Protein AF-0000000084346000 (afdb_homodimer)

Foldseek 3Di:
DDKDFLVCQCVVQPDDLSVVVNVCVVPDDCPPPDAAWADDPPPAKIKGKDKDKFDAPVPWWKKFFDFWKKKKAFAFDKWKKFKDFQVQWAFPDDADPVVRMTTIDDDTPDMDMAGHRMIDIGDRRIIMIIRHHDPDIDITIIMIITHGD/DDKDFLVCQCVVQPDDLSVVVNVCVVPDDCPPDDAAWADDDPDQWIKGKDKDKFDAPVPWWKKFFDFWKKKKAFAFDKWKKFKDFQVQWAFPDDADPVVRMTTIDDDTPDMDMAGHRMIDIGDRRIIMIIRHHDPDIDITIIMIITGGD

Secondary structure (DSSP, 8-state):
-EEEEGGGGGGG--SHHHHHHHHHHHH--GGGPPSEEEEEETTTEEEEEEEEE-B-GGG--EEE-SSEEEEEEEEESEEEEEEEEGGGSEEEEEEETTTTEEEEE----EEEEEETTEEEEE-TTEEEEEEE-SSS--EEEEEEEEEE-/-EEEEGGGGGGG--SHHHHHHHHHHHH--GGGPPSEEEEEETTTEEEEEEEEE-B-GGG--EEE-SSEEEEEEEEESEEEEEEEEGGGSEEEEEEETTTTEEEEE----EEEEEETTEEEEE-TTEEEEEEE-SSS--EEEEEEEEEE-

Structure (mmCIF, N/CA/C/O backbone):
data_AF-0000000084346000-model_v1
#
loop_
_entity.id
_entity.type
_entity.pdbx_description
1 polymer 'YhcH/YjgK/YiaL family protein'
#
loop_
_atom_site.group_PDB
_atom_site.id
_atom_site.type_symbol
_atom_site.label_atom_id
_atom_site.label_alt_id
_atom_site.label_comp_id
_atom_site.label_asym_id
_atom_site.label_entity_id
_atom_site.label_seq_id
_atom_site.pdbx_PDB_ins_code
_atom_site.Cartn_x
_atom_site.Cartn_y
_atom_site.Cartn_z
_atom_site.occupancy
_atom_site.B_iso_or_equiv
_atom_site.auth_seq_id
_atom_site.auth_comp_id
_atom_site.auth_asym_id
_atom_site.auth_atom_id
_atom_site.pdbx_PDB_model_num
ATOM 1 N N . MET A 1 1 ? 4.578 1.335 1.579 1 97.88 1 MET A N 1
ATOM 2 C CA . MET A 1 1 ? 3.365 2.115 1.799 1 97.88 1 MET A CA 1
ATOM 3 C C . MET A 1 1 ? 2.15 1.203 1.932 1 97.88 1 MET A C 1
ATOM 5 O O . MET A 1 1 ? 2.09 0.144 1.304 1 97.88 1 MET A O 1
ATOM 9 N N . VAL A 1 2 ? 1.188 1.633 2.781 1 98.06 2 VAL A N 1
ATOM 10 C CA . VAL A 1 2 ? -0.056 0.907 3.014 1 98.06 2 VAL A CA 1
ATOM 11 C C . VAL A 1 2 ? -1.244 1.77 2.596 1 98.06 2 VAL A C 1
ATOM 13 O O . VAL A 1 2 ? -1.272 2.973 2.867 1 98.06 2 VAL A O 1
ATOM 16 N N . ILE A 1 3 ? -2.213 1.227 1.927 1 98.75 3 ILE A N 1
ATOM 17 C CA . ILE A 1 3 ? -3.508 1.846 1.667 1 98.75 3 ILE A CA 1
ATOM 18 C C . ILE A 1 3 ? -4.625 0.93 2.16 1 98.75 3 ILE A C 1
ATOM 20 O O . ILE A 1 3 ? -4.602 -0.277 1.911 1 98.75 3 ILE A O 1
ATOM 24 N N . ASP A 1 4 ? -5.586 1.507 2.883 1 98.25 4 ASP A N 1
ATOM 25 C CA . ASP A 1 4 ? -6.715 0.726 3.375 1 98.25 4 ASP A CA 1
ATOM 26 C C . ASP A 1 4 ? -7.812 1.634 3.926 1 98.25 4 ASP A C 1
ATOM 28 O O . ASP A 1 4 ? -7.645 2.854 3.98 1 98.25 4 ASP A O 1
ATOM 32 N N . LYS A 1 5 ? -8.938 1.05 4.215 1 97.5 5 LYS A N 1
ATOM 33 C CA . LYS A 1 5 ? -9.969 1.757 4.961 1 97.5 5 LYS A CA 1
ATOM 34 C C . LYS A 1 5 ? -9.594 1.901 6.43 1 97.5 5 LYS A C 1
ATOM 36 O O . LYS A 1 5 ? -8.961 1.012 7.004 1 97.5 5 LYS A O 1
ATOM 41 N N . ILE A 1 6 ? -10.094 3.002 7.047 1 95.94 6 ILE A N 1
ATOM 42 C CA . ILE A 1 6 ? -9.68 3.328 8.406 1 95.94 6 ILE A CA 1
ATOM 43 C C . ILE A 1 6 ? -10.195 2.262 9.375 1 95.94 6 ILE A C 1
ATOM 45 O O . ILE A 1 6 ? -9.578 2.006 10.406 1 95.94 6 ILE A O 1
ATOM 49 N N . GLU A 1 7 ? -11.289 1.582 9.055 1 94.81 7 GLU A N 1
ATOM 50 C CA . GLU A 1 7 ? -11.836 0.535 9.906 1 94.81 7 GLU A CA 1
ATOM 51 C C . GLU A 1 7 ? -10.852 -0.616 10.078 1 94.81 7 GLU A C 1
ATOM 53 O O . GLU A 1 7 ? -10.953 -1.396 11.023 1 94.81 7 GLU A O 1
ATOM 58 N N . ASN A 1 8 ? -9.875 -0.739 9.164 1 95 8 ASN A N 1
ATOM 59 C CA . ASN A 1 8 ? -8.898 -1.819 9.211 1 95 8 ASN A CA 1
ATOM 60 C C . ASN A 1 8 ? -7.582 -1.354 9.828 1 95 8 ASN A C 1
ATOM 62 O O . ASN A 1 8 ? -6.605 -2.105 9.852 1 95 8 ASN A O 1
ATOM 66 N N . PHE A 1 9 ? -7.461 -0.192 10.344 1 95.19 9 PHE A N 1
ATOM 67 C CA . PHE A 1 9 ? -6.199 0.392 10.781 1 95.19 9 PHE A CA 1
ATOM 68 C C . PHE A 1 9 ? -5.555 -0.465 11.867 1 95.19 9 PHE A C 1
ATOM 70 O O . PHE A 1 9 ? -4.328 -0.569 11.93 1 95.19 9 PHE A O 1
ATOM 77 N N . ASN A 1 10 ? -6.355 -1.131 12.695 1 93.06 10 ASN A N 1
ATOM 78 C CA . ASN A 1 10 ? -5.852 -1.952 13.789 1 93.06 10 ASN A CA 1
ATOM 79 C C . ASN A 1 10 ? -4.945 -3.068 13.281 1 93.06 10 ASN A C 1
ATOM 81 O O . ASN A 1 10 ? -4.078 -3.553 14.016 1 93.06 10 ASN A O 1
ATOM 85 N N . MET A 1 11 ? -5.141 -3.467 12.086 1 91.69 11 MET A N 1
ATOM 86 C CA . MET A 1 11 ? -4.352 -4.539 11.484 1 91.69 11 MET A CA 1
ATOM 87 C C . MET A 1 11 ? -2.885 -4.133 11.367 1 91.69 11 MET A C 1
ATOM 89 O O . MET A 1 11 ? -2.004 -4.988 11.273 1 91.69 11 MET A O 1
ATOM 93 N N . TYR A 1 12 ? -2.648 -2.873 11.383 1 92.25 12 TYR A N 1
ATOM 94 C CA . TYR A 1 12 ? -1.312 -2.365 11.086 1 92.25 12 TYR A CA 1
ATOM 95 C C . TYR A 1 12 ? -0.653 -1.809 12.344 1 92.25 12 TYR A C 1
ATOM 97 O O . TYR A 1 12 ? 0.448 -1.256 12.281 1 92.25 12 TYR A O 1
ATOM 105 N N . CYS A 1 13 ? -1.358 -1.891 13.445 1 89.69 13 CYS A N 1
ATOM 106 C CA . CYS A 1 13 ? -0.86 -1.367 14.711 1 89.69 13 CYS A CA 1
ATOM 107 C C . CYS A 1 13 ? 0.016 -2.395 15.422 1 89.69 13 CYS A C 1
ATOM 109 O O . CYS A 1 13 ? -0.439 -3.074 16.344 1 89.69 13 CYS A O 1
ATOM 111 N N . THR A 1 14 ? 1.261 -2.402 15.047 1 82.38 14 THR A N 1
ATOM 112 C CA . THR A 1 14 ? 2.137 -3.508 15.414 1 82.38 14 THR A CA 1
ATOM 113 C C . THR A 1 14 ? 2.93 -3.166 16.672 1 82.38 14 THR A C 1
ATOM 115 O O . THR A 1 14 ? 3.525 -4.047 17.297 1 82.38 14 THR A O 1
ATOM 118 N N . ASN A 1 15 ? 3.014 -1.922 17 1 83.44 15 ASN A N 1
ATOM 119 C CA . ASN A 1 15 ? 3.725 -1.523 18.203 1 83.44 15 ASN A CA 1
ATOM 120 C C . ASN A 1 15 ? 2.85 -0.665 19.109 1 83.44 15 ASN A C 1
ATOM 122 O O . ASN A 1 15 ? 1.712 -0.344 18.766 1 83.44 15 ASN A O 1
ATOM 126 N N . GLU A 1 16 ? 3.445 -0.361 20.234 1 86 16 GLU A N 1
ATOM 127 C CA . GLU A 1 16 ? 2.652 0.297 21.281 1 86 16 GLU A CA 1
ATOM 128 C C . GLU A 1 16 ? 2.189 1.679 20.828 1 86 16 GLU A C 1
ATOM 130 O O . GLU A 1 16 ? 1.053 2.076 21.078 1 86 16 GLU A O 1
ATOM 135 N N . VAL A 1 17 ? 3.047 2.398 20.203 1 86 17 VAL A N 1
ATOM 136 C CA . VAL A 1 17 ? 2.695 3.754 19.797 1 86 17 VAL A CA 1
ATOM 137 C C . VAL A 1 17 ? 1.606 3.709 18.734 1 86 17 VAL A C 1
ATOM 139 O O . VAL A 1 17 ? 0.662 4.5 18.766 1 86 17 VAL A O 1
ATOM 142 N N . MET A 1 18 ? 1.721 2.799 17.812 1 88.06 18 MET A N 1
ATOM 143 C CA . MET A 1 18 ? 0.703 2.641 16.781 1 88.06 18 MET A CA 1
ATOM 144 C C . MET A 1 18 ? -0.627 2.209 17.391 1 88.06 18 MET A C 1
ATOM 146 O O . MET A 1 18 ? -1.69 2.621 16.922 1 88.06 18 MET A O 1
ATOM 150 N N . LYS A 1 19 ? -0.542 1.372 18.406 1 90.12 19 LYS A N 1
ATOM 151 C CA . LYS A 1 19 ? -1.763 0.962 19.094 1 90.12 19 LYS A CA 1
ATOM 152 C C . LYS A 1 19 ? -2.463 2.16 19.734 1 90.12 19 LYS A C 1
ATOM 154 O O . LYS A 1 19 ? -3.691 2.256 19.688 1 90.12 19 LYS A O 1
ATOM 159 N N . LYS A 1 20 ? -1.72 2.988 20.281 1 89.81 20 LYS A N 1
ATOM 160 C CA . LYS A 1 20 ? -2.281 4.215 20.844 1 89.81 20 LYS A CA 1
ATOM 161 C C . LYS A 1 20 ? -2.93 5.066 19.75 1 89.81 20 LYS A C 1
ATOM 163 O O . LYS A 1 20 ? -4.004 5.633 19.953 1 89.81 20 LYS A O 1
ATOM 168 N N . ALA A 1 21 ? -2.203 5.191 18.609 1 89.12 21 ALA A N 1
ATOM 169 C CA . ALA A 1 21 ? -2.764 5.938 17.484 1 89.12 21 ALA A CA 1
ATOM 170 C C . ALA A 1 21 ? -4.09 5.332 17.031 1 89.12 21 ALA A C 1
ATOM 172 O O . ALA A 1 21 ? -5.051 6.055 16.766 1 89.12 21 ALA A O 1
ATOM 173 N N . CYS A 1 22 ? -4.102 4.07 16.984 1 90.94 22 CYS A N 1
ATOM 174 C CA . CYS A 1 22 ? -5.309 3.352 16.578 1 90.94 22 CYS A CA 1
ATOM 175 C C . CYS A 1 22 ? -6.461 3.66 17.531 1 90.94 22 CYS A C 1
ATOM 177 O O . CYS A 1 22 ? -7.574 3.951 17.094 1 90.94 22 CYS A O 1
ATOM 179 N N . GLU A 1 23 ? -6.211 3.531 18.812 1 91.62 23 GLU A N 1
ATOM 180 C CA . GLU A 1 23 ? -7.234 3.824 19.797 1 91.62 23 GLU A CA 1
ATOM 181 C C . GLU A 1 23 ? -7.699 5.277 19.703 1 91.62 23 GLU A C 1
ATOM 183 O O . GLU A 1 23 ? -8.898 5.555 19.781 1 91.62 23 GLU A O 1
ATOM 188 N N . PHE A 1 24 ? -6.734 6.152 19.562 1 92.81 24 PHE A N 1
ATOM 189 C CA . PHE A 1 24 ? -7.051 7.574 19.453 1 92.81 24 PHE A CA 1
ATOM 190 C C . PHE A 1 24 ? -7.93 7.84 18.25 1 92.81 24 PHE A C 1
ATOM 192 O O . PHE A 1 24 ? -8.914 8.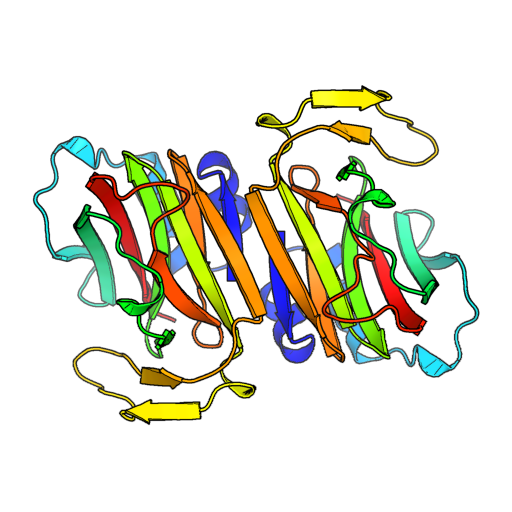578 18.328 1 92.81 24 PHE A O 1
ATOM 199 N N . MET A 1 25 ? -7.582 7.262 17.094 1 91.31 25 MET A N 1
ATOM 200 C CA . MET A 1 25 ? -8.32 7.434 15.852 1 91.31 25 MET A CA 1
ATOM 201 C C . MET A 1 25 ? -9.758 6.961 16 1 91.31 25 MET A C 1
ATOM 203 O O . MET A 1 25 ? -10.672 7.531 15.391 1 91.31 25 MET A O 1
ATOM 207 N N . LYS A 1 26 ? -9.961 6.02 16.781 1 88.94 26 LYS A N 1
ATOM 208 C CA . LYS A 1 26 ? -11.273 5.406 16.953 1 88.94 26 LYS A CA 1
ATOM 209 C C . LYS A 1 26 ? -12.148 6.242 17.891 1 88.94 26 LYS A C 1
ATOM 211 O O . LYS A 1 26 ? -13.375 6.246 17.75 1 88.94 26 LYS A O 1
ATOM 216 N N . THR A 1 27 ? -11.578 6.945 18.75 1 91.94 27 THR A N 1
ATOM 217 C CA . THR A 1 27 ? -12.359 7.52 19.844 1 91.94 27 THR A CA 1
ATOM 218 C C . THR A 1 27 ? -12.422 9.039 19.734 1 91.94 27 THR A C 1
ATOM 220 O O . THR A 1 27 ? -13.297 9.68 20.312 1 91.94 27 THR A O 1
ATOM 223 N N . HIS A 1 28 ? -11.516 9.609 19.047 1 94.69 28 HIS A N 1
ATOM 224 C CA . HIS A 1 28 ? -11.438 11.062 18.984 1 94.69 28 HIS A CA 1
ATOM 225 C C . HIS A 1 28 ? -12.289 11.625 17.859 1 94.69 28 HIS A C 1
ATOM 227 O O . HIS A 1 28 ? -12.289 11.094 16.75 1 94.69 28 HIS A O 1
ATOM 233 N N . ASP A 1 29 ? -13.039 12.672 18.094 1 95.5 29 ASP A N 1
ATOM 234 C CA . ASP A 1 29 ? -13.789 13.414 17.078 1 95.5 29 ASP A CA 1
ATOM 235 C C . ASP A 1 29 ? -12.938 14.531 16.469 1 95.5 29 ASP A C 1
ATOM 237 O O . ASP A 1 29 ? -12.734 15.57 17.109 1 95.5 29 ASP A O 1
ATOM 241 N N . PHE A 1 30 ? -12.547 14.375 15.242 1 97 30 PHE A N 1
ATOM 242 C CA . PHE A 1 30 ? -11.641 15.312 14.594 1 97 30 PHE A CA 1
ATOM 243 C C . PHE A 1 30 ? -12.398 16.5 14.039 1 97 30 PHE A C 1
ATOM 245 O O . PHE A 1 30 ? -11.789 17.484 13.586 1 97 30 PHE A O 1
ATOM 252 N N . SER A 1 31 ? -13.672 16.438 13.977 1 94.56 31 SER A N 1
ATOM 253 C CA . SER A 1 31 ? -14.477 17.453 13.305 1 94.56 31 SER A CA 1
ATOM 254 C C . SER A 1 31 ? -14.344 18.812 13.992 1 94.56 31 SER A C 1
ATOM 256 O O . SER A 1 31 ? -14.555 19.844 13.367 1 94.56 31 SER A O 1
ATOM 258 N N . LYS A 1 32 ? -13.883 18.859 15.258 1 94.31 32 LYS A N 1
ATOM 259 C CA . LYS A 1 32 ? -13.852 20.094 16.031 1 94.31 32 LYS A CA 1
ATOM 260 C C . LYS A 1 32 ? -12.43 20.641 16.125 1 94.31 32 LYS A C 1
ATOM 262 O O . LYS A 1 32 ? -12.219 21.734 16.688 1 94.31 32 LYS A O 1
ATOM 267 N N . ASP A 1 33 ? -11.562 19.922 15.578 1 97.5 33 ASP A N 1
ATOM 268 C CA . ASP A 1 33 ? -10.164 20.328 15.703 1 97.5 33 ASP A CA 1
ATOM 269 C C . ASP A 1 33 ? -9.82 21.438 14.695 1 97.5 33 ASP A C 1
ATOM 271 O O . ASP A 1 33 ? -10.219 21.359 13.531 1 97.5 33 ASP A O 1
ATOM 275 N N . SER A 1 34 ? -9.109 22.484 15.18 1 98.06 34 SER A N 1
ATOM 276 C CA . SER A 1 34 ? -8.594 23.5 14.273 1 98.06 34 SER A CA 1
ATOM 277 C C . SER A 1 34 ? -7.453 22.953 13.422 1 98.06 34 SER A C 1
ATOM 279 O O . SER A 1 34 ? -6.801 21.969 13.797 1 98.06 34 SER A O 1
ATOM 281 N N . THR A 1 35 ? -7.227 23.609 12.312 1 98.44 35 THR A N 1
ATOM 282 C CA . THR A 1 35 ? -6.074 23.25 11.492 1 98.44 35 THR A CA 1
ATOM 283 C C . THR A 1 35 ? -4.773 23.453 12.266 1 98.44 35 THR A C 1
ATOM 285 O O . THR A 1 35 ? -4.695 24.328 13.125 1 98.44 35 THR A O 1
ATOM 288 N N . GLY A 1 36 ? -3.807 22.641 11.898 1 97.88 36 GLY A N 1
ATOM 289 C CA . GLY A 1 36 ? -2.512 22.781 12.547 1 97.88 36 GLY A CA 1
ATOM 290 C C . GLY A 1 36 ? -2.16 21.594 13.43 1 97.88 36 GLY A C 1
ATOM 291 O O . GLY A 1 36 ? -2.746 20.516 13.297 1 97.88 36 GLY A O 1
ATOM 2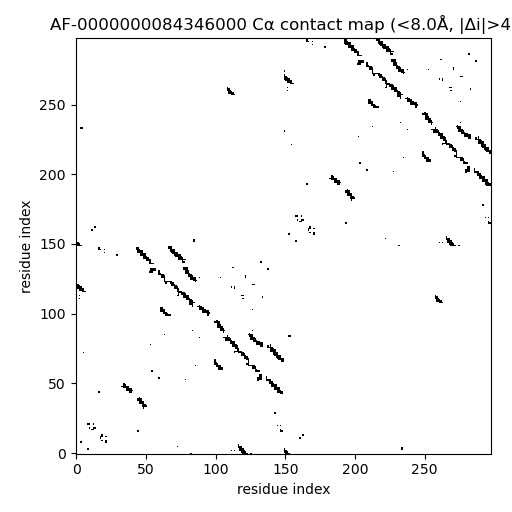92 N N . VAL A 1 37 ? -1.105 21.75 14.234 1 96.5 37 VAL A N 1
ATOM 293 C CA . VAL A 1 37 ? -0.508 20.656 15.016 1 96.5 37 VAL A CA 1
ATOM 294 C C . VAL A 1 37 ? -1.287 20.469 16.312 1 96.5 37 VAL A C 1
ATOM 296 O O . VAL A 1 37 ? -1.618 21.438 17 1 96.5 37 VAL A O 1
ATOM 299 N N . HIS A 1 38 ? -1.598 19.266 16.625 1 96.56 38 HIS A N 1
ATOM 300 C CA . HIS A 1 38 ? -2.215 18.859 17.875 1 96.56 38 HIS A CA 1
ATOM 301 C C . HIS A 1 38 ? -1.378 17.781 18.562 1 96.56 38 HIS A C 1
ATOM 303 O O . HIS A 1 38 ? -1.151 16.703 18.016 1 96.56 38 HIS A O 1
ATOM 309 N N . LYS A 1 39 ? -1.039 18.016 19.797 1 93.81 39 LYS A N 1
ATOM 310 C CA . LYS A 1 39 ? -0.238 17.047 20.547 1 93.81 39 LYS A CA 1
ATOM 311 C C . LYS A 1 39 ? -1.124 16.031 21.25 1 93.81 39 LYS A C 1
ATOM 313 O O . LYS A 1 39 ? -2.186 16.375 21.766 1 93.81 39 LYS A O 1
ATOM 318 N N . ILE A 1 40 ? -0.775 14.758 21.188 1 88.88 40 ILE A N 1
ATOM 319 C CA . ILE A 1 40 ? -1.479 13.695 21.891 1 88.88 40 ILE A CA 1
ATOM 320 C C . ILE A 1 40 ? -0.738 13.352 23.188 1 88.88 40 ILE A C 1
ATOM 322 O O . ILE A 1 40 ? -1.321 13.391 24.266 1 88.88 40 ILE A O 1
ATOM 326 N N . GLU A 1 41 ? 0.469 12.852 23.062 1 82.62 41 GLU A N 1
ATOM 327 C CA . GLU A 1 41 ? 1.34 12.539 24.188 1 82.62 41 GLU A CA 1
ATOM 328 C C . GLU A 1 41 ? 2.74 13.109 23.984 1 82.62 41 GLU A C 1
ATOM 330 O O . GLU A 1 41 ? 3.508 12.594 23.156 1 82.62 41 GLU A O 1
ATOM 335 N N . GLY A 1 42 ? 3.008 14.078 24.703 1 74.12 42 GLY A N 1
ATOM 336 C CA . GLY A 1 42 ? 4.32 1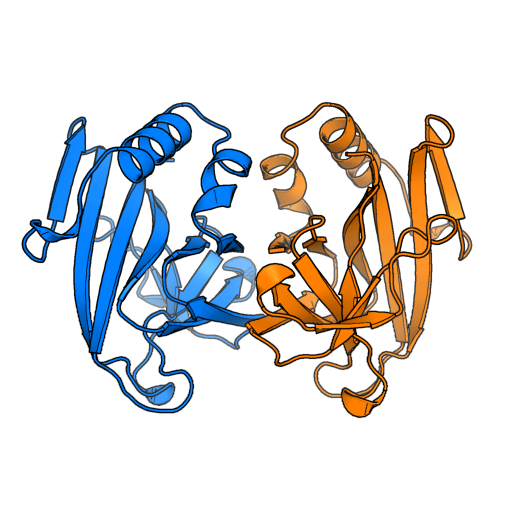4.68 24.562 1 74.12 42 GLY A CA 1
ATOM 337 C C . GLY A 1 42 ? 4.609 15.148 23.141 1 74.12 42 GLY A C 1
ATOM 338 O O . GLY A 1 42 ? 3.689 15.453 22.391 1 74.12 42 GLY A O 1
ATOM 339 N N . GLU A 1 43 ? 5.902 15.328 22.906 1 69.12 43 GLU A N 1
ATOM 340 C CA . GLU A 1 43 ? 6.32 15.844 21.609 1 69.12 43 GLU A CA 1
ATOM 341 C C . GLU A 1 43 ? 6.508 14.719 20.594 1 69.12 43 GLU A C 1
ATOM 343 O O . GLU A 1 43 ? 6.637 14.977 19.391 1 69.12 43 GLU A O 1
ATOM 348 N N . ASP A 1 44 ? 6.25 13.617 21.031 1 81.75 44 ASP A N 1
ATOM 349 C CA . ASP A 1 44 ? 6.715 12.539 20.156 1 81.75 44 ASP A CA 1
ATOM 350 C C . ASP A 1 44 ? 5.543 11.875 19.438 1 81.75 44 ASP A C 1
ATOM 352 O O . ASP A 1 44 ? 5.746 11.078 18.516 1 81.75 44 ASP A O 1
ATOM 356 N N . PHE A 1 45 ? 4.348 12.109 19.844 1 90.38 45 PHE A N 1
ATOM 357 C CA . PHE A 1 45 ? 3.15 11.594 19.188 1 90.38 45 PHE A CA 1
ATOM 358 C C . PHE A 1 45 ? 2.119 12.695 18.984 1 90.38 45 PHE A C 1
ATOM 360 O O . PHE A 1 45 ? 1.588 13.234 19.969 1 90.38 45 PHE A O 1
ATOM 367 N N . PHE A 1 46 ? 1.935 13.109 17.766 1 95.5 46 PHE A N 1
ATOM 368 C CA . PHE A 1 46 ? 1.037 14.219 17.453 1 95.5 46 PHE A CA 1
ATOM 369 C C . PHE A 1 46 ? 0.368 14.016 16.094 1 95.5 46 PHE A C 1
ATOM 371 O O . PHE A 1 46 ? 0.646 13.031 15.406 1 95.5 46 PHE A O 1
ATOM 378 N N . TYR A 1 47 ? -0.558 14.867 15.836 1 96.5 47 TYR A N 1
ATOM 379 C CA . TYR A 1 47 ? -1.198 14.859 14.523 1 96.5 47 TYR A CA 1
ATOM 380 C C . TYR A 1 47 ? -1.417 16.281 14.016 1 96.5 47 TYR A C 1
ATOM 382 O O . TYR A 1 47 ? -1.359 17.234 14.789 1 96.5 47 TYR A O 1
ATOM 390 N N . VAL A 1 48 ? -1.534 16.344 12.75 1 97.44 48 VAL A N 1
ATOM 391 C CA . VAL A 1 48 ? -1.762 17.609 12.07 1 97.44 48 VAL A CA 1
ATOM 392 C C . VAL A 1 48 ? -3.107 17.594 11.352 1 97.44 48 VAL A C 1
ATOM 394 O O . VAL A 1 48 ? -3.414 16.625 10.641 1 97.44 48 VAL A O 1
ATOM 397 N N . ILE A 1 49 ? -3.914 18.562 11.633 1 98.62 49 ILE A N 1
ATOM 398 C CA . ILE A 1 49 ? -5.094 18.766 10.797 1 98.62 49 ILE A CA 1
ATOM 399 C C . ILE A 1 49 ? -4.738 19.641 9.602 1 98.62 49 ILE A C 1
ATOM 401 O O . ILE A 1 49 ? -4.305 20.781 9.766 1 98.62 49 ILE A O 1
ATOM 405 N N . ALA A 1 50 ? -4.895 19.109 8.414 1 98.56 50 ALA A N 1
ATOM 406 C CA . ALA A 1 50 ? -4.586 19.828 7.18 1 98.56 50 ALA A CA 1
ATOM 407 C C . ALA A 1 50 ? -5.844 20.047 6.348 1 98.56 50 ALA A C 1
ATOM 409 O O . ALA A 1 50 ? -6.641 19.141 6.152 1 98.56 50 ALA A O 1
ATOM 410 N N . GLU A 1 51 ? -6.078 21.25 5.93 1 98.5 51 GLU A N 1
ATOM 411 C CA . GLU A 1 51 ? -7.121 21.656 4.996 1 98.5 51 GLU A CA 1
ATOM 412 C C . GLU A 1 51 ? -6.543 22.453 3.832 1 98.5 51 GLU A C 1
ATOM 414 O O . GLU A 1 51 ? -5.914 23.5 4.039 1 98.5 51 GLU A O 1
ATOM 419 N N . TYR A 1 52 ? -6.75 21.969 2.65 1 98.31 52 TYR A N 1
ATOM 420 C CA . TYR A 1 52 ? -6.246 22.656 1.463 1 98.31 52 TYR A CA 1
ATOM 421 C C . TYR A 1 52 ? -6.883 22.094 0.2 1 98.31 52 TYR A C 1
ATOM 423 O O . TYR A 1 52 ? -7.574 21.078 0.249 1 98.31 52 TYR A O 1
ATOM 431 N N . ASP A 1 53 ? -6.727 22.75 -0.872 1 98.62 53 ASP A N 1
ATOM 432 C CA . ASP A 1 53 ? -7.129 22.203 -2.168 1 98.62 53 ASP A CA 1
ATOM 433 C C . ASP A 1 53 ? -6.066 21.266 -2.73 1 98.62 53 ASP A C 1
ATOM 435 O O . ASP A 1 53 ? -4.871 21.547 -2.633 1 98.62 53 ASP A O 1
ATOM 439 N N . THR A 1 54 ? -6.492 20.172 -3.223 1 98.81 54 THR A N 1
ATOM 440 C CA . THR A 1 54 ? -5.547 19.297 -3.916 1 98.81 54 THR A CA 1
ATOM 441 C C . THR A 1 54 ? -4.887 20.031 -5.078 1 98.81 54 THR A C 1
ATOM 443 O O . THR A 1 54 ? -5.371 21.078 -5.508 1 98.81 54 THR A O 1
ATOM 446 N N . LYS A 1 55 ? -3.83 19.531 -5.48 1 98.56 55 LYS A N 1
ATOM 447 C CA . LYS A 1 55 ? -3.02 20.234 -6.465 1 98.56 55 LYS A CA 1
ATOM 448 C C . LYS A 1 55 ? -2.799 19.391 -7.711 1 98.56 55 LYS A C 1
ATOM 450 O O . LYS A 1 55 ? -3.121 18.188 -7.723 1 98.56 55 LYS A O 1
ATOM 455 N N . ASN A 1 56 ? -2.316 20.078 -8.773 1 98.56 56 ASN A N 1
ATOM 456 C CA . ASN A 1 56 ? -1.854 19.359 -9.953 1 98.56 56 ASN A CA 1
ATOM 457 C C . ASN A 1 56 ? -0.553 18.609 -9.68 1 98.56 56 ASN A C 1
ATOM 459 O O . ASN A 1 56 ? 0.214 18.984 -8.797 1 98.56 56 ASN A O 1
ATOM 463 N N . LEU A 1 57 ? -0.363 17.578 -10.453 1 98.12 57 LEU A N 1
ATOM 464 C CA . LEU A 1 57 ? 0.82 16.75 -10.281 1 98.12 57 LEU A CA 1
ATOM 465 C C . LEU A 1 57 ? 2.092 17.578 -10.344 1 98.12 57 LEU A C 1
ATOM 467 O O . LEU A 1 57 ? 3.021 17.375 -9.562 1 98.12 57 LEU A O 1
ATOM 471 N N . GLU A 1 58 ? 2.152 18.562 -11.234 1 97.5 58 GLU A N 1
ATOM 472 C CA . GLU A 1 58 ? 3.35 19.375 -11.461 1 97.5 58 GLU A CA 1
ATOM 473 C C . GLU A 1 58 ? 3.652 20.266 -10.258 1 97.5 58 GLU A C 1
ATOM 475 O O . GLU A 1 58 ? 4.766 20.766 -10.117 1 97.5 58 GLU A O 1
ATOM 480 N N . ASP A 1 59 ? 2.693 20.469 -9.43 1 98 59 ASP A N 1
ATOM 481 C CA . ASP A 1 59 ? 2.869 21.312 -8.258 1 98 59 ASP A CA 1
ATOM 482 C C . ASP A 1 59 ? 3.215 20.484 -7.02 1 98 59 ASP A C 1
ATOM 484 O O . ASP A 1 59 ? 3.355 21.031 -5.922 1 98 59 ASP A O 1
ATOM 488 N N . GLY A 1 60 ? 3.275 19.156 -7.211 1 97.69 60 GLY A N 1
ATOM 489 C CA . GLY A 1 60 ? 3.631 18.281 -6.102 1 97.69 60 GLY A CA 1
ATOM 490 C C . GLY A 1 60 ? 5.129 18.188 -5.879 1 97.69 60 GLY A C 1
ATOM 491 O O . GLY A 1 60 ? 5.918 18.641 -6.707 1 97.69 60 GLY A O 1
ATOM 492 N N . PHE A 1 61 ? 5.441 17.609 -4.742 1 97.88 61 PHE A N 1
ATOM 493 C CA . PHE A 1 61 ? 6.844 17.344 -4.449 1 97.88 61 PHE A CA 1
ATOM 494 C C . PHE A 1 61 ? 6.996 16.047 -3.656 1 97.88 61 PHE A C 1
ATOM 496 O O . PHE A 1 61 ? 6.09 15.664 -2.914 1 97.88 61 PHE A O 1
ATOM 503 N N . TRP A 1 62 ? 8.125 15.43 -3.824 1 98.69 62 TRP A N 1
ATOM 504 C CA . TRP A 1 62 ? 8.445 14.172 -3.162 1 98.69 62 TRP A CA 1
ATOM 505 C C . TRP A 1 62 ? 9.102 14.414 -1.811 1 98.69 62 TRP A C 1
ATOM 507 O O . TRP A 1 62 ? 10.109 15.125 -1.723 1 98.69 62 TRP A O 1
ATOM 517 N N . GLU A 1 63 ? 8.586 13.773 -0.81 1 98.75 63 GLU A N 1
ATOM 518 C CA . GLU A 1 63 ? 9.164 13.914 0.524 1 98.75 63 GLU A CA 1
ATOM 519 C C . GLU A 1 63 ? 9.266 12.562 1.229 1 98.75 63 GLU A C 1
ATOM 521 O O . GLU A 1 63 ? 8.555 11.625 0.884 1 98.75 63 GLU A O 1
ATOM 526 N N . SER A 1 64 ? 10.07 12.445 2.133 1 98.5 64 SER A N 1
ATOM 527 C CA . SER A 1 64 ? 10.164 11.344 3.086 1 98.5 64 SER A CA 1
ATOM 528 C C . SER A 1 64 ? 10.594 11.844 4.461 1 98.5 64 SER A C 1
ATOM 530 O O . SER A 1 64 ? 11.109 12.953 4.594 1 98.5 64 SER A O 1
ATOM 532 N N . HIS A 1 65 ? 10.305 11.047 5.465 1 97.5 65 HIS A N 1
ATOM 533 C CA . HIS A 1 65 ? 10.594 11.391 6.852 1 97.5 65 HIS A CA 1
ATOM 534 C C . HIS A 1 65 ? 11.484 10.344 7.508 1 97.5 65 HIS A C 1
ATOM 536 O O . HIS A 1 65 ? 11.555 9.203 7.047 1 97.5 65 HIS A O 1
ATOM 542 N N . LYS A 1 66 ? 12.141 10.789 8.562 1 95.88 66 LYS A N 1
ATOM 543 C CA . LYS A 1 66 ? 13.039 9.875 9.266 1 95.88 66 LYS A CA 1
ATOM 544 C C . LYS A 1 66 ? 12.531 9.57 10.664 1 95.88 66 LYS A C 1
ATOM 546 O O . LYS A 1 66 ? 12.633 8.438 11.133 1 95.88 66 LYS A O 1
ATOM 551 N N . LYS A 1 67 ? 11.984 10.516 11.305 1 94.25 67 LYS A N 1
ATOM 552 C CA . LYS A 1 67 ? 11.648 10.414 12.719 1 94.25 67 LYS A CA 1
ATOM 553 C C . LYS A 1 67 ? 10.25 9.828 12.906 1 94.25 67 LYS A C 1
ATOM 555 O O . LYS A 1 67 ? 10 9.102 13.867 1 94.25 67 LYS A O 1
ATOM 560 N N . TYR A 1 68 ? 9.375 10.156 11.977 1 94.31 68 TYR A N 1
ATOM 561 C CA . TYR A 1 68 ? 7.973 9.805 12.172 1 94.31 68 TYR A CA 1
ATOM 562 C C . TYR A 1 68 ? 7.441 9.008 10.984 1 94.31 68 TYR A C 1
ATOM 564 O O . TYR A 1 68 ? 7.801 9.281 9.836 1 94.31 68 TYR A O 1
ATOM 572 N N . ILE A 1 69 ? 6.609 8.07 11.289 1 95.38 69 ILE A N 1
ATOM 573 C CA . ILE A 1 69 ? 5.688 7.508 10.312 1 95.38 69 ILE A CA 1
ATOM 574 C C . ILE A 1 69 ? 4.539 8.484 10.062 1 95.38 69 ILE A C 1
ATOM 576 O O . ILE A 1 69 ? 4.035 9.109 10.992 1 95.38 69 ILE A O 1
ATOM 580 N N . ASP A 1 70 ? 4.18 8.602 8.828 1 97.12 70 ASP A N 1
ATOM 581 C CA . ASP A 1 70 ? 3.004 9.398 8.492 1 97.12 70 ASP A CA 1
ATOM 582 C C . ASP A 1 70 ? 1.791 8.508 8.234 1 97.12 70 ASP A C 1
ATOM 584 O O . ASP A 1 70 ? 1.864 7.566 7.441 1 97.12 70 ASP A O 1
ATOM 588 N N . VAL A 1 71 ? 0.729 8.836 8.859 1 97.25 71 VAL A N 1
ATOM 589 C CA . VAL A 1 71 ? -0.559 8.258 8.492 1 97.25 71 VAL A CA 1
ATOM 590 C C . VAL A 1 71 ? -1.483 9.344 7.957 1 97.25 71 VAL A C 1
ATOM 592 O O . VAL A 1 71 ? -1.942 10.203 8.711 1 97.25 71 VAL A O 1
ATOM 595 N N . HIS A 1 72 ? -1.704 9.32 6.672 1 98.62 72 HIS A N 1
ATOM 596 C CA . HIS A 1 72 ? -2.629 10.242 6.023 1 98.62 72 HIS A CA 1
ATOM 597 C C . HIS A 1 72 ? -4.055 9.703 6.062 1 98.62 72 HIS A C 1
ATOM 599 O O . HIS A 1 72 ? -4.426 8.852 5.25 1 98.62 72 HIS A O 1
ATOM 605 N N . TYR A 1 73 ? -4.828 10.219 6.988 1 98.19 73 TYR A N 1
ATOM 606 C CA . TYR A 1 73 ? -6.215 9.812 7.188 1 98.19 73 TYR A CA 1
ATOM 607 C C . TYR A 1 73 ? -7.176 10.844 6.605 1 98.19 73 TYR A C 1
ATOM 609 O O . TYR A 1 73 ? -7.27 11.961 7.109 1 98.19 73 TYR A O 1
ATOM 617 N N . MET A 1 74 ? -7.957 10.422 5.598 1 98.69 74 MET A N 1
ATOM 618 C CA . MET A 1 74 ? -8.836 11.344 4.891 1 98.69 74 MET A CA 1
ATOM 619 C C . MET A 1 74 ? -10.18 11.484 5.602 1 98.69 74 MET A C 1
ATOM 621 O O . MET A 1 74 ? -10.898 10.5 5.762 1 98.69 74 MET A O 1
ATOM 625 N N . LYS A 1 75 ? -10.484 12.68 6.02 1 98.12 75 LYS A N 1
ATOM 626 C CA . LYS A 1 75 ? -11.758 12.938 6.688 1 98.12 75 LYS A CA 1
ATOM 627 C C . LYS A 1 75 ? -12.797 13.477 5.707 1 98.12 75 LYS A C 1
ATOM 629 O O . LYS A 1 75 ? -13.992 13.211 5.855 1 98.12 75 LYS A O 1
ATOM 634 N N . LYS A 1 76 ? -12.352 14.312 4.754 1 98.31 76 LYS A N 1
ATOM 635 C CA . LYS A 1 76 ? -13.227 14.875 3.727 1 98.31 76 LYS A CA 1
ATOM 636 C C . LYS A 1 76 ? -12.492 14.992 2.391 1 98.31 76 LYS A C 1
ATOM 638 O O . LYS A 1 76 ? -11.383 15.523 2.33 1 98.31 76 LYS A O 1
ATOM 643 N N . GLY A 1 77 ? -13.18 14.484 1.312 1 98.25 77 GLY A N 1
ATOM 644 C CA . GLY A 1 77 ? -12.602 14.57 -0.021 1 98.25 77 GLY A CA 1
ATOM 645 C C . GLY A 1 77 ? -11.797 13.344 -0.403 1 98.25 77 GLY A C 1
ATOM 646 O O . GLY A 1 77 ? -12.031 12.25 0.118 1 98.25 77 GLY A O 1
ATOM 647 N N . ASP A 1 78 ? -10.961 13.492 -1.411 1 98.62 78 ASP A N 1
ATOM 648 C CA . ASP A 1 78 ? -10.055 12.453 -1.881 1 98.62 78 ASP A CA 1
ATOM 649 C C . ASP A 1 78 ? -8.789 13.055 -2.494 1 98.62 78 ASP A C 1
ATOM 651 O O . ASP A 1 78 ? -8.805 14.203 -2.945 1 98.62 78 ASP A O 1
ATOM 655 N N . GLU A 1 79 ? -7.762 12.367 -2.426 1 98.88 79 GLU A N 1
ATOM 656 C CA . GLU A 1 79 ? -6.52 12.766 -3.08 1 98.88 79 GLU A CA 1
ATOM 657 C C . GLU A 1 79 ? -5.754 11.555 -3.6 1 98.88 79 GLU A C 1
ATOM 659 O O . GLU A 1 79 ? -6.027 10.422 -3.193 1 98.88 79 GLU A O 1
ATOM 664 N N . LYS A 1 80 ? -4.91 11.852 -4.52 1 98.88 80 LYS A N 1
ATOM 665 C CA . LYS A 1 80 ? -3.9 10.859 -4.887 1 98.88 80 LYS A CA 1
ATOM 666 C C . LYS A 1 80 ? -2.602 11.086 -4.117 1 98.88 80 LYS A C 1
ATOM 668 O O . LYS A 1 80 ? -2.176 12.227 -3.93 1 98.88 80 LYS A O 1
ATOM 673 N N . ILE A 1 81 ? -2.023 10.008 -3.621 1 98.94 81 ILE A N 1
ATOM 674 C CA . ILE A 1 81 ? -0.67 10.023 -3.074 1 98.94 81 ILE A CA 1
ATOM 675 C C . ILE A 1 81 ? 0.235 9.125 -3.908 1 98.94 81 ILE A C 1
ATOM 677 O O . ILE A 1 81 ? -0.074 7.949 -4.121 1 98.94 81 ILE A O 1
ATOM 681 N N . TYR A 1 82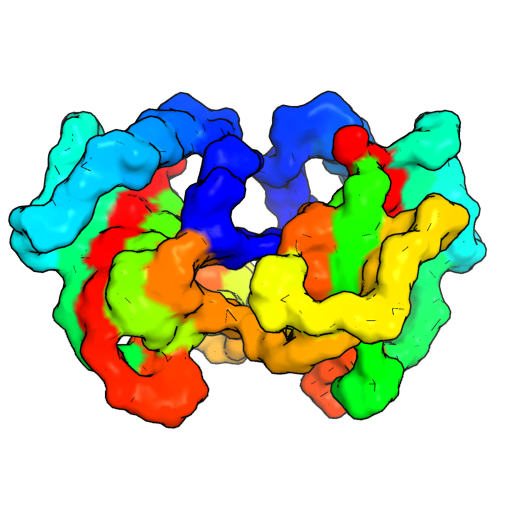 ? 1.286 9.695 -4.422 1 98.94 82 TYR A N 1
ATOM 682 C CA . TYR A 1 82 ? 2.262 8.93 -5.188 1 98.94 82 TYR A CA 1
ATOM 683 C C . TYR A 1 82 ? 3.33 8.336 -4.273 1 98.94 82 TYR A C 1
ATOM 685 O O . TYR A 1 82 ? 3.617 8.891 -3.207 1 98.94 82 TYR A O 1
ATOM 693 N N . TYR A 1 83 ? 3.871 7.297 -4.734 1 98.81 83 TYR A N 1
ATOM 694 C CA . TYR A 1 83 ? 4.809 6.512 -3.939 1 98.81 83 TYR A CA 1
ATOM 695 C C . TYR A 1 83 ? 6.098 6.254 -4.715 1 98.81 83 TYR A C 1
ATOM 697 O O . TYR A 1 83 ? 6.062 6.02 -5.926 1 98.81 83 TYR A O 1
ATOM 705 N N . GLY A 1 84 ? 7.16 6.293 -4.039 1 98.62 84 GLY A N 1
ATOM 706 C CA . GLY A 1 84 ? 8.453 5.75 -4.414 1 98.62 84 GLY A CA 1
ATOM 707 C C . GLY A 1 84 ? 9.242 5.215 -3.23 1 98.62 84 GLY A C 1
ATOM 708 O O . GLY A 1 84 ? 8.977 5.586 -2.084 1 98.62 84 GLY A O 1
ATOM 709 N N . ASN A 1 85 ? 10.172 4.312 -3.518 1 98.56 85 ASN A N 1
ATOM 710 C CA . ASN A 1 85 ? 11.062 3.844 -2.457 1 98.56 85 ASN A CA 1
ATOM 711 C C . ASN A 1 85 ? 12.289 4.738 -2.318 1 98.56 85 ASN A C 1
ATOM 713 O O . ASN A 1 85 ? 12.914 5.105 -3.316 1 98.56 85 ASN A O 1
ATOM 717 N N . PHE A 1 86 ? 12.625 5.012 -1.153 1 98.38 86 PHE A N 1
ATOM 718 C CA . PHE A 1 86 ? 13.711 5.938 -0.856 1 98.38 86 PHE A CA 1
ATOM 719 C C . PHE A 1 86 ? 14.977 5.559 -1.62 1 98.38 86 PHE A C 1
ATOM 721 O O . PHE A 1 86 ? 15.648 6.426 -2.18 1 98.38 86 PHE A O 1
ATOM 728 N N . ASP A 1 87 ? 15.312 4.281 -1.725 1 97.19 87 ASP A N 1
ATOM 729 C CA . ASP A 1 87 ? 16.547 3.793 -2.332 1 97.19 87 ASP A CA 1
ATOM 730 C C . ASP A 1 87 ? 16.562 4.039 -3.84 1 97.19 87 ASP A C 1
ATOM 732 O O . ASP A 1 87 ? 17.609 3.98 -4.48 1 97.19 87 ASP A O 1
ATOM 736 N N . ASP A 1 88 ? 15.406 4.262 -4.379 1 97.62 88 ASP A N 1
ATOM 737 C CA . ASP A 1 88 ? 15.289 4.422 -5.824 1 97.62 88 ASP A CA 1
ATOM 738 C C . ASP A 1 88 ? 15.125 5.891 -6.203 1 97.62 88 ASP A C 1
ATOM 740 O O . ASP A 1 88 ? 14.875 6.215 -7.367 1 97.62 88 ASP A O 1
ATOM 744 N N . MET A 1 89 ? 15.18 6.762 -5.254 1 98.12 89 MET A N 1
ATOM 745 C CA . MET A 1 89 ? 14.945 8.188 -5.473 1 98.12 89 MET A CA 1
ATOM 746 C C . MET A 1 89 ? 16.219 8.984 -5.258 1 98.12 89 MET A C 1
ATOM 748 O O . MET A 1 89 ? 17.156 8.508 -4.613 1 98.12 89 MET A O 1
ATOM 752 N N . LYS A 1 90 ? 16.25 10.156 -5.809 1 98.44 90 LYS A N 1
ATOM 753 C CA . LYS A 1 90 ? 17.391 11.07 -5.652 1 98.44 90 LYS A CA 1
ATOM 754 C C . LYS A 1 90 ? 17.094 12.141 -4.605 1 98.44 90 LYS A C 1
ATOM 756 O O . LYS A 1 90 ? 16.016 12.742 -4.613 1 98.44 90 LYS A O 1
ATOM 761 N N . ILE A 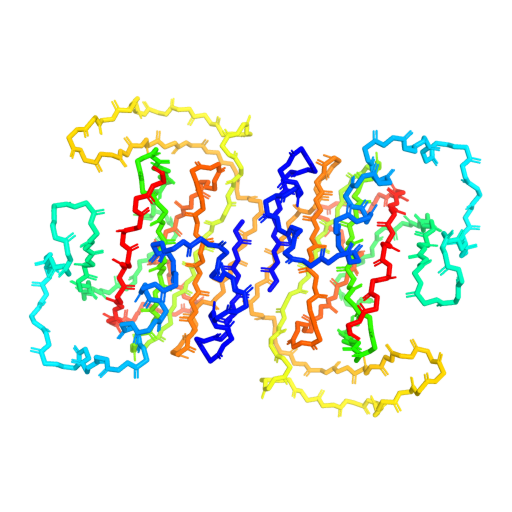1 91 ? 18.047 12.383 -3.725 1 98.25 91 ILE A N 1
ATOM 762 C CA . ILE A 1 91 ? 17.891 13.43 -2.723 1 98.25 91 ILE A CA 1
ATOM 763 C C . ILE A 1 91 ? 18.125 14.797 -3.363 1 98.25 91 ILE A C 1
ATOM 765 O O . ILE A 1 91 ? 19.188 15.047 -3.92 1 98.25 91 ILE A O 1
ATOM 769 N N . LEU A 1 92 ? 17.172 15.617 -3.406 1 98.12 92 LEU A N 1
ATOM 770 C CA . LEU A 1 92 ? 17.281 16.984 -3.895 1 98.12 92 LEU A CA 1
ATOM 771 C C . LEU A 1 92 ? 17.719 17.938 -2.775 1 98.12 92 LEU A C 1
ATOM 773 O O . LEU A 1 92 ? 18.594 18.766 -2.971 1 98.12 92 LEU A O 1
ATOM 777 N N . LYS A 1 93 ? 16.984 17.906 -1.676 1 97.75 93 LYS A N 1
ATOM 778 C CA . LYS A 1 93 ? 17.359 18.594 -0.446 1 97.75 93 LYS A CA 1
ATOM 779 C C . LYS A 1 93 ? 17.562 17.609 0.701 1 97.75 93 LYS A C 1
ATOM 781 O O . LYS A 1 93 ? 16.672 16.828 1.021 1 97.75 93 LYS A O 1
ATOM 786 N N . ASP A 1 94 ? 18.672 17.734 1.263 1 97.31 94 ASP A N 1
ATOM 787 C CA . ASP A 1 94 ? 19.016 16.781 2.316 1 97.31 94 ASP A CA 1
ATOM 788 C C . ASP A 1 94 ? 18.109 16.953 3.531 1 97.31 94 ASP A C 1
ATOM 790 O O . ASP A 1 94 ? 17.328 17.891 3.598 1 97.31 94 ASP A O 1
ATOM 794 N N . TYR A 1 95 ? 18.375 16.016 4.434 1 97.94 95 TYR A N 1
ATOM 795 C CA . TYR A 1 95 ? 17.484 15.883 5.586 1 97.94 95 TYR A CA 1
ATOM 796 C C . TYR A 1 95 ? 17.484 17.156 6.43 1 97.94 95 TYR A C 1
ATOM 798 O O . TYR A 1 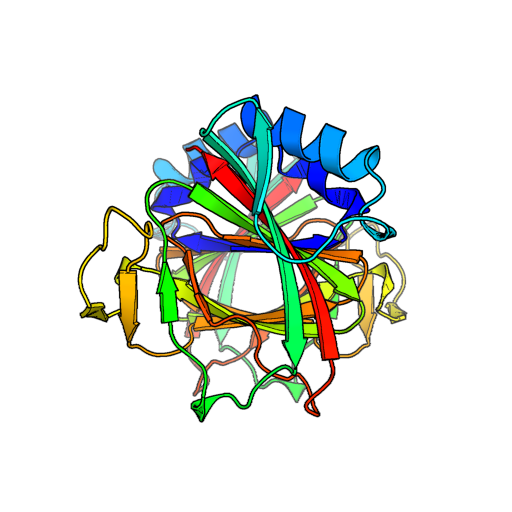95 ? 18.547 17.641 6.836 1 97.94 95 TYR A O 1
ATOM 806 N N . ASP A 1 96 ? 16.297 17.688 6.637 1 96.94 96 ASP A N 1
ATOM 807 C CA . ASP A 1 96 ? 16.062 18.781 7.57 1 96.94 96 ASP A CA 1
ATOM 808 C C . ASP A 1 96 ? 15.617 18.25 8.93 1 96.94 96 ASP A C 1
ATOM 810 O O . ASP A 1 96 ? 14.461 17.844 9.102 1 96.94 96 ASP A O 1
ATOM 814 N N . GLU A 1 97 ? 16.422 18.281 9.922 1 95 97 GLU A N 1
ATOM 815 C CA . GLU A 1 97 ? 16.156 17.734 11.242 1 95 97 GLU A CA 1
ATOM 816 C C . GLU A 1 97 ? 14.953 18.406 11.898 1 95 97 GLU A C 1
ATOM 818 O O . GLU A 1 97 ? 14.164 17.766 12.586 1 95 97 GLU A O 1
ATOM 823 N N . THR A 1 98 ? 14.875 19.656 11.719 1 93 98 THR A N 1
ATOM 824 C CA . THR A 1 98 ? 13.805 20.438 12.336 1 93 98 THR A CA 1
ATOM 825 C C . THR A 1 98 ? 12.453 20.047 11.758 1 93 98 THR A C 1
ATOM 827 O O . THR A 1 98 ? 11.492 19.828 12.508 1 93 98 THR A O 1
ATOM 830 N N . GLY A 1 99 ? 12.32 19.859 10.516 1 93.06 99 GLY A N 1
ATOM 831 C CA . GLY A 1 99 ? 11.062 19.531 9.859 1 93.06 99 GLY A CA 1
ATOM 832 C C . GLY A 1 99 ? 10.867 18.047 9.656 1 93.06 99 GLY A C 1
ATOM 833 O O . GLY A 1 99 ? 9.805 17.609 9.203 1 93.06 99 GLY A O 1
ATOM 834 N N . ASP A 1 100 ? 11.977 17.266 9.906 1 95.94 100 ASP A N 1
ATOM 835 C CA . ASP A 1 100 ? 11.969 15.82 9.68 1 95.94 100 ASP A CA 1
ATOM 836 C C . ASP A 1 100 ? 11.578 15.5 8.234 1 95.94 100 ASP A C 1
ATOM 838 O O . ASP A 1 100 ? 10.617 14.758 7.996 1 95.94 100 ASP A O 1
ATOM 842 N N . CYS A 1 101 ? 12.391 15.969 7.355 1 97.56 101 CYS A N 1
ATOM 843 C CA . CYS A 1 101 ? 11.93 15.797 5.984 1 97.56 101 CYS A CA 1
ATOM 844 C C . CYS A 1 101 ? 13.102 15.781 5.012 1 97.56 101 CYS A C 1
ATOM 846 O O . CYS A 1 101 ? 14.031 16.578 5.145 1 97.56 101 CYS A O 1
ATOM 848 N N . TYR A 1 102 ? 13.117 14.828 4.105 1 98.12 102 TYR A N 1
ATOM 849 C CA . TYR A 1 102 ? 13.867 14.883 2.855 1 98.12 102 TYR A CA 1
ATOM 850 C C . TYR A 1 102 ? 13 15.422 1.722 1 98.12 102 TYR A C 1
ATOM 852 O O . TYR A 1 102 ? 11.797 15.141 1.667 1 98.12 102 TYR A O 1
ATOM 860 N N . ILE A 1 103 ? 13.602 16.172 0.837 1 98.56 103 ILE A N 1
ATOM 861 C CA . ILE A 1 103 ? 12.984 16.453 -0.458 1 98.56 103 ILE A CA 1
ATOM 862 C C . ILE A 1 103 ? 13.695 15.641 -1.545 1 98.56 103 ILE A C 1
ATOM 864 O O . ILE A 1 103 ? 14.922 15.664 -1.64 1 98.56 103 ILE A O 1
ATOM 868 N N . LEU A 1 104 ? 12.914 14.953 -2.279 1 98.75 104 LEU A N 1
ATOM 869 C CA . LEU A 1 104 ? 13.508 14.008 -3.219 1 98.75 104 LEU A CA 1
ATOM 870 C C . LEU A 1 104 ? 12.945 14.211 -4.621 1 98.75 104 LEU A C 1
ATOM 872 O O . LEU A 1 104 ? 12.062 15.047 -4.828 1 98.75 104 LEU A O 1
ATOM 876 N N . ASP A 1 105 ? 13.578 13.57 -5.539 1 98.44 105 ASP A N 1
ATOM 877 C CA . ASP A 1 105 ? 13.18 13.547 -6.941 1 98.44 105 ASP A CA 1
ATOM 878 C C . ASP A 1 105 ? 13.273 12.133 -7.516 1 98.44 105 ASP A C 1
ATOM 880 O O . ASP A 1 105 ? 14.062 11.312 -7.039 1 98.44 105 ASP A O 1
ATOM 884 N N . GLY A 1 106 ? 12.438 11.906 -8.477 1 97.69 106 GLY A N 1
ATOM 885 C CA . GLY A 1 106 ? 12.445 10.602 -9.117 1 97.69 106 GLY A CA 1
ATOM 886 C C . GLY A 1 106 ? 11.133 10.273 -9.805 1 97.69 106 GLY A C 1
ATOM 887 O O . GLY A 1 106 ? 10.273 11.141 -9.969 1 97.69 106 GLY A O 1
ATOM 888 N N . GLU A 1 107 ? 11.031 9.016 -10.242 1 97.25 107 GLU A N 1
ATOM 889 C CA . GLU A 1 107 ? 9.836 8.539 -10.938 1 97.25 107 GLU A CA 1
ATOM 890 C C . GLU A 1 107 ? 8.883 7.832 -9.969 1 97.25 107 GLU A C 1
ATOM 892 O O . GLU A 1 107 ? 9.328 7.141 -9.055 1 97.25 107 GLU A O 1
ATOM 897 N N . SER A 1 108 ? 7.637 8.023 -10.258 1 98.38 108 SER A N 1
ATOM 898 C CA . SER A 1 108 ? 6.633 7.348 -9.445 1 98.38 108 SER A CA 1
ATOM 899 C C . SER A 1 108 ? 6.723 5.832 -9.602 1 98.38 108 SER A C 1
ATOM 901 O O . SER A 1 108 ? 6.914 5.328 -10.711 1 98.38 108 SER A O 1
ATOM 903 N N . GLN A 1 109 ? 6.574 5.148 -8.516 1 98.5 109 GLN A N 1
ATOM 904 C CA . GLN A 1 109 ? 6.516 3.689 -8.5 1 98.5 109 GLN A CA 1
ATOM 905 C C . GLN A 1 109 ? 5.125 3.201 -8.094 1 98.5 109 GLN A C 1
ATOM 907 O O . GLN A 1 109 ? 4.949 2.027 -7.758 1 98.5 109 GLN A O 1
ATOM 912 N N . GLY A 1 110 ? 4.18 4.117 -8.055 1 98.38 110 GLY A N 1
ATOM 913 C CA . GLY A 1 110 ? 2.812 3.797 -7.668 1 98.38 110 GLY A CA 1
ATOM 914 C C . GLY A 1 110 ? 2.012 5.016 -7.246 1 98.38 110 GLY A C 1
ATOM 915 O O . GLY A 1 110 ? 2.557 6.113 -7.129 1 98.38 110 GLY A O 1
ATOM 916 N N . GLU A 1 111 ? 0.776 4.84 -7.137 1 98.69 111 GLU A N 1
ATOM 917 C CA . GLU A 1 111 ? -0.151 5.844 -6.625 1 98.69 111 GLU A CA 1
ATOM 918 C C . GLU A 1 111 ? -1.373 5.191 -5.984 1 98.69 111 GLU A C 1
ATOM 920 O O . GLU A 1 111 ? -1.784 4.102 -6.387 1 98.69 111 GLU A O 1
ATOM 925 N N . VAL A 1 112 ? -1.897 5.824 -4.988 1 98.81 112 VAL A N 1
ATOM 926 C CA . VAL A 1 112 ? -3.133 5.363 -4.363 1 98.81 112 VAL A CA 1
ATOM 927 C C . VAL A 1 112 ? -4.105 6.531 -4.215 1 98.81 112 VAL A C 1
ATOM 929 O O . VAL A 1 112 ? -3.688 7.672 -3.99 1 98.81 112 VAL A O 1
ATOM 932 N N . ILE A 1 113 ? -5.367 6.25 -4.375 1 98.88 113 ILE A N 1
ATOM 933 C CA . ILE A 1 113 ? -6.418 7.215 -4.082 1 98.88 113 ILE A CA 1
ATOM 934 C C . ILE A 1 113 ? -6.895 7.035 -2.643 1 98.88 113 ILE A C 1
ATOM 936 O O . ILE A 1 113 ? -7.441 5.988 -2.287 1 98.88 113 ILE A O 1
ATOM 940 N N . VAL A 1 114 ? -6.641 7.98 -1.849 1 98.81 114 VAL A N 1
ATOM 941 C CA . VAL A 1 114 ? -7.121 7.988 -0.471 1 98.81 114 VAL A CA 1
ATOM 942 C C . VAL A 1 114 ? -8.477 8.695 -0.4 1 98.81 114 VAL A C 1
ATOM 944 O O . VAL A 1 114 ? -8.547 9.922 -0.471 1 98.81 114 VAL A O 1
ATOM 947 N N . LYS A 1 115 ? -9.469 7.922 -0.245 1 98.31 115 LYS A N 1
ATOM 948 C CA . LYS A 1 115 ? -10.836 8.43 -0.168 1 98.31 115 LYS A CA 1
ATOM 949 C C . LYS A 1 115 ? -11.25 8.672 1.279 1 98.31 115 LYS A C 1
ATOM 951 O O . LYS A 1 115 ? -10.547 8.281 2.209 1 98.31 115 LYS A O 1
ATOM 956 N N . GLU A 1 116 ? -12.391 9.328 1.414 1 98.06 116 GLU A N 1
ATOM 957 C CA . GLU A 1 116 ? -12.93 9.539 2.756 1 98.06 116 GLU A CA 1
ATOM 958 C C . GLU A 1 116 ? -12.945 8.234 3.551 1 98.06 116 GLU A C 1
ATOM 960 O O . GLU A 1 116 ? -13.289 7.176 3.014 1 98.06 116 GLU A O 1
ATOM 965 N N . GLU A 1 117 ? -12.469 8.367 4.77 1 97.19 117 GLU A N 1
ATOM 966 C CA . GLU A 1 117 ? -12.453 7.266 5.734 1 97.19 117 GLU A CA 1
ATOM 967 C C . GLU A 1 117 ? -11.484 6.172 5.301 1 97.19 117 GLU A C 1
ATOM 969 O O . GLU A 1 117 ? -11.727 4.988 5.547 1 97.19 117 GLU A O 1
ATOM 974 N N . SER A 1 118 ? -10.5 6.512 4.582 1 98.12 118 SER A N 1
ATOM 975 C CA . SER A 1 118 ? -9.352 5.672 4.266 1 98.12 118 SER A CA 1
ATOM 976 C C . SER A 1 118 ? -8.047 6.348 4.68 1 98.12 118 SER A C 1
ATOM 978 O O . SER A 1 118 ? -8.047 7.508 5.098 1 98.12 118 SER A O 1
ATOM 980 N N . PHE A 1 119 ? -6.984 5.531 4.645 1 98.31 119 PHE A N 1
ATOM 981 C CA . PHE A 1 119 ? -5.699 6.098 5.039 1 98.31 119 PHE A CA 1
ATOM 982 C C . PHE A 1 119 ? -4.574 5.527 4.188 1 98.31 119 PHE A C 1
ATOM 984 O O . PHE A 1 119 ? -4.719 4.453 3.596 1 98.31 119 PHE A O 1
ATOM 991 N N . ALA A 1 120 ? -3.533 6.266 4.035 1 98.69 120 ALA A N 1
ATOM 992 C CA . ALA A 1 120 ? -2.232 5.801 3.562 1 98.69 120 ALA A CA 1
ATOM 993 C C . ALA A 1 120 ? -1.183 5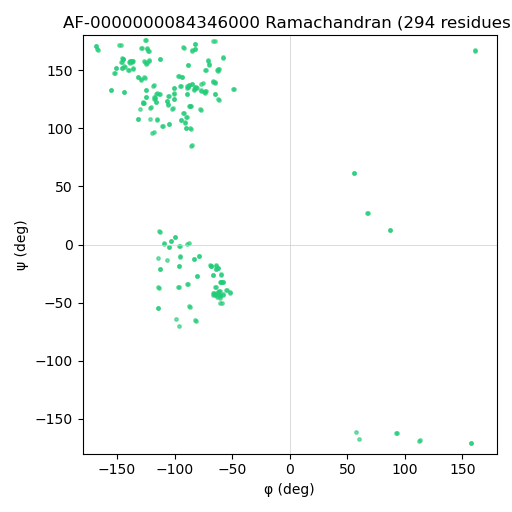.891 4.664 1 98.69 120 ALA A C 1
ATOM 995 O O . ALA A 1 120 ? -1.098 6.898 5.371 1 98.69 120 ALA A O 1
ATOM 996 N N . LEU A 1 121 ? -0.496 4.863 4.887 1 98 121 LEU A N 1
ATOM 997 C CA . LEU A 1 121 ? 0.572 4.777 5.875 1 98 121 LEU A CA 1
ATOM 998 C C . LEU A 1 121 ? 1.938 4.75 5.199 1 98 121 LEU A C 1
ATOM 1000 O O . LEU A 1 121 ? 2.197 3.9 4.348 1 98 121 LEU A O 1
ATOM 1004 N N . CYS A 1 122 ? 2.811 5.711 5.574 1 98.25 122 CYS A N 1
ATOM 1005 C CA . CYS A 1 122 ? 4.129 5.848 4.969 1 98.25 122 CYS A CA 1
ATOM 1006 C C . CYS A 1 122 ? 5.227 5.715 6.016 1 98.25 122 CYS A C 1
ATOM 1008 O O . CYS A 1 122 ? 5.344 6.551 6.914 1 98.25 122 CYS A O 1
ATOM 1010 N N . TYR A 1 123 ? 6.074 4.707 5.871 1 97.19 123 TYR A N 1
ATOM 1011 C CA . TYR A 1 123 ? 7.281 4.527 6.676 1 97.19 123 TYR A CA 1
ATOM 1012 C C . TYR A 1 123 ? 8.43 5.367 6.129 1 97.19 123 TYR A C 1
ATOM 1014 O O . TYR A 1 123 ? 8.305 5.977 5.062 1 97.19 123 TYR A O 1
ATOM 1022 N N . PRO A 1 124 ? 9.531 5.406 6.852 1 97.12 124 PRO A N 1
ATOM 1023 C CA . PRO A 1 124 ? 10.664 6.234 6.422 1 97.12 124 PRO A CA 1
ATOM 1024 C C . PRO A 1 124 ? 11.164 5.867 5.027 1 97.12 124 PRO A C 1
ATOM 1026 O O . PRO A 1 124 ? 11.641 6.734 4.293 1 97.12 124 PRO A O 1
ATOM 1029 N N . GLN A 1 125 ? 11.07 4.629 4.648 1 97.94 125 GLN A N 1
ATOM 1030 C CA . GLN A 1 125 ? 11.562 4.23 3.336 1 97.94 125 GLN A CA 1
ATOM 1031 C C . GLN A 1 125 ? 10.57 4.605 2.238 1 97.94 125 GLN A C 1
ATOM 1033 O O . GLN A 1 125 ? 10.875 4.496 1.05 1 97.94 125 GLN A O 1
ATOM 1038 N N . ASP A 1 126 ? 9.367 5.023 2.611 1 98.44 126 ASP A N 1
ATOM 1039 C CA . ASP A 1 126 ? 8.344 5.391 1.643 1 98.44 126 ASP A CA 1
ATOM 1040 C C . ASP A 1 126 ? 8.422 6.871 1.284 1 98.44 126 ASP A C 1
ATOM 1042 O O . ASP A 1 126 ? 7.957 7.727 2.041 1 98.44 126 ASP A O 1
ATOM 1046 N N . VAL A 1 127 ? 9.023 7.129 0.143 1 98.81 127 VAL A N 1
ATOM 1047 C CA . VAL A 1 127 ? 8.914 8.469 -0.435 1 98.81 127 VAL A CA 1
ATOM 1048 C C . VAL A 1 127 ? 7.512 8.672 -0.999 1 98.81 127 VAL A C 1
ATOM 1050 O O . VAL A 1 127 ? 6.957 7.777 -1.645 1 98.81 127 VAL A O 1
ATOM 1053 N N . HIS A 1 128 ? 6.895 9.805 -0.66 1 98.94 128 HIS A N 1
ATOM 1054 C CA . HIS A 1 128 ? 5.512 10 -1.086 1 98.94 128 HIS A CA 1
ATOM 1055 C C . HIS A 1 128 ? 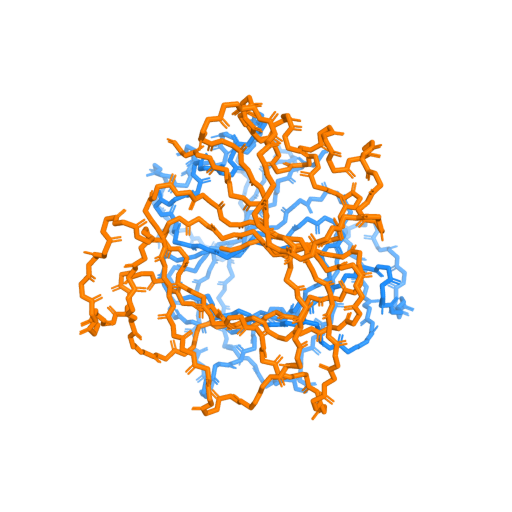5.273 11.438 -1.531 1 98.94 128 HIS A C 1
ATOM 1057 O O . HIS A 1 128 ? 6.012 12.344 -1.137 1 98.94 128 HIS A O 1
ATOM 1063 N N . MET A 1 129 ? 4.363 11.688 -2.447 1 98.81 129 MET A N 1
ATOM 1064 C CA . MET A 1 129 ? 3.846 12.969 -2.916 1 98.81 129 MET A CA 1
ATOM 1065 C C . MET A 1 129 ? 2.346 13.07 -2.666 1 98.81 129 MET A C 1
ATOM 1067 O O . MET A 1 129 ? 1.545 12.531 -3.43 1 98.81 129 MET A O 1
ATOM 1071 N N . PRO A 1 130 ? 1.949 13.711 -1.536 1 98.75 130 PRO A N 1
ATOM 1072 C CA . PRO A 1 130 ? 0.528 13.805 -1.193 1 98.75 130 PRO A CA 1
ATOM 1073 C C . PRO A 1 130 ? -0.166 14.984 -1.869 1 98.75 130 PRO A C 1
ATOM 1075 O O . PRO A 1 130 ? 0.5 15.852 -2.443 1 98.75 130 PRO A O 1
ATOM 1078 N N . GLY A 1 131 ? -1.413 14.992 -1.827 1 98.75 131 GLY A N 1
ATOM 1079 C CA . GLY A 1 131 ? -2.209 16.172 -2.115 1 98.75 131 GLY A CA 1
ATOM 1080 C C . GLY A 1 131 ? -2.523 16.328 -3.592 1 98.75 131 GLY A C 1
ATOM 1081 O O . GLY A 1 131 ? -2.936 17.406 -4.027 1 98.75 131 GLY A O 1
ATOM 1082 N N . ILE A 1 132 ? -2.283 15.297 -4.383 1 98.88 132 ILE A N 1
ATOM 1083 C CA . ILE A 1 132 ? -2.496 15.414 -5.824 1 98.88 132 ILE A CA 1
ATOM 1084 C C . ILE A 1 132 ? -3.961 15.133 -6.152 1 98.88 132 ILE A C 1
ATOM 1086 O O . ILE A 1 132 ? -4.555 14.195 -5.609 1 98.88 132 ILE A O 1
ATOM 1090 N N . LYS A 1 133 ? -4.488 15.898 -7 1 98.81 133 LYS A N 1
ATOM 1091 C CA . LYS A 1 133 ? -5.891 15.727 -7.375 1 98.81 133 LYS A CA 1
ATOM 1092 C C . LYS A 1 133 ? -6.121 14.367 -8.031 1 98.81 133 LYS A C 1
ATOM 1094 O O . LYS A 1 133 ? -5.258 13.867 -8.75 1 98.81 133 LYS A O 1
ATOM 1099 N N . VAL A 1 134 ? -7.289 13.828 -7.867 1 98.31 134 VAL A N 1
ATOM 1100 C CA . VAL A 1 134 ? -7.699 12.617 -8.562 1 98.31 134 VAL A CA 1
ATOM 1101 C C . VAL A 1 134 ? -8.164 12.969 -9.977 1 98.31 134 VAL A C 1
ATOM 1103 O O . VAL A 1 134 ? -7.582 12.516 -10.961 1 98.31 134 VAL A O 1
ATOM 1106 N N . ASN A 1 135 ? -9.258 13.703 -10.094 1 97.25 135 ASN A N 1
ATOM 1107 C CA . ASN A 1 135 ? -9.766 14.203 -11.367 1 97.25 135 ASN A CA 1
ATOM 1108 C C . ASN A 1 135 ? -9.695 15.727 -11.438 1 97.25 135 ASN A C 1
ATOM 1110 O O . ASN A 1 135 ? -9.062 16.281 -12.336 1 97.25 135 ASN A O 1
ATOM 1114 N N . ASN A 1 136 ? -10.297 16.344 -10.438 1 97.94 136 ASN A N 1
ATOM 1115 C CA . ASN A 1 136 ? -10.328 17.797 -10.297 1 97.94 136 ASN A CA 1
ATOM 1116 C C . ASN A 1 136 ? -9.781 18.234 -8.938 1 97.94 136 ASN A C 1
ATOM 1118 O O . ASN A 1 136 ? -9.742 17.438 -7.996 1 97.94 136 ASN A O 1
ATOM 1122 N N . ASN A 1 137 ? -9.336 19.453 -9 1 98.56 137 ASN A N 1
ATOM 1123 C CA . ASN A 1 137 ? -8.953 20.016 -7.703 1 98.56 137 ASN A CA 1
ATOM 1124 C C . ASN A 1 137 ? -10.164 20.156 -6.785 1 98.56 137 ASN A C 1
ATOM 1126 O O . ASN A 1 137 ? -11.195 20.703 -7.188 1 98.56 137 ASN A O 1
ATOM 1130 N N . ILE A 1 138 ? -10.039 19.672 -5.613 1 98.69 138 ILE A N 1
ATOM 1131 C CA . ILE A 1 138 ? -11.102 19.797 -4.617 1 98.69 138 ILE A CA 1
ATOM 1132 C C . ILE A 1 138 ? -10.5 20.156 -3.264 1 98.69 138 ILE A C 1
ATOM 1134 O O . ILE A 1 138 ? -9.312 19.922 -3.021 1 98.69 138 ILE A O 1
ATOM 1138 N N . SER A 1 139 ? -11.297 20.734 -2.379 1 98.69 139 SER A N 1
ATOM 1139 C CA . SER A 1 139 ? -10.891 20.984 -1 1 98.69 139 SER A CA 1
ATOM 1140 C C . SER A 1 139 ? -10.945 19.703 -0.169 1 98.69 139 SER A C 1
ATOM 1142 O O . SER A 1 139 ? -11.93 18.969 -0.216 1 98.69 139 SER A O 1
ATOM 1144 N N . ILE A 1 140 ? -9.906 19.484 0.536 1 98.69 140 ILE A N 1
ATOM 1145 C CA . ILE A 1 140 ? -9.875 18.281 1.359 1 98.69 140 ILE A CA 1
ATOM 1146 C C . ILE A 1 140 ? -9.562 18.656 2.809 1 98.69 140 ILE A C 1
ATOM 1148 O O . ILE A 1 140 ? -9.086 19.75 3.082 1 98.69 140 ILE A O 1
ATOM 1152 N N . ARG A 1 141 ? -9.938 17.797 3.73 1 98.69 141 ARG A N 1
ATOM 1153 C CA . ARG A 1 141 ? -9.555 17.812 5.137 1 98.69 141 ARG A CA 1
ATOM 1154 C C . ARG A 1 141 ? -9 16.453 5.562 1 98.69 141 ARG A C 1
ATOM 1156 O O . ARG A 1 141 ? -9.656 15.422 5.367 1 98.69 141 ARG A O 1
ATOM 1163 N N . LYS A 1 142 ? -7.812 16.438 6.039 1 98.56 142 LYS A N 1
ATOM 1164 C CA . LYS A 1 142 ? -7.27 15.156 6.477 1 98.56 142 LYS A CA 1
ATOM 1165 C C . LYS A 1 142 ? -6.48 15.305 7.777 1 98.56 142 LYS A C 1
ATOM 1167 O O . LYS A 1 142 ? -6.156 16.422 8.188 1 98.56 142 LYS A O 1
ATOM 1172 N N . VAL A 1 143 ? -6.375 14.211 8.445 1 98.12 143 VAL A N 1
ATOM 1173 C CA . VAL A 1 143 ? -5.543 14.07 9.633 1 98.12 143 VAL A CA 1
ATOM 1174 C C . VAL A 1 143 ? -4.234 13.375 9.273 1 98.12 143 VAL A C 1
ATOM 1176 O O . VAL A 1 143 ? -4.246 12.305 8.648 1 98.12 143 VAL A O 1
ATOM 1179 N N . ILE A 1 144 ? -3.148 13.977 9.594 1 97.88 144 ILE A N 1
ATOM 1180 C CA . ILE A 1 144 ? -1.851 13.336 9.406 1 97.88 144 ILE A CA 1
ATOM 1181 C C . ILE A 1 144 ? -1.239 13 10.766 1 97.88 144 ILE A C 1
ATOM 1183 O O . ILE A 1 144 ? -0.692 13.875 11.445 1 97.88 144 ILE A O 1
ATOM 1187 N N . PHE A 1 145 ? -1.329 11.75 11.125 1 96.31 145 PHE A N 1
ATOM 1188 C CA . PHE A 1 145 ? -0.673 11.312 12.344 1 96.31 145 PHE A CA 1
ATOM 1189 C C . PHE A 1 145 ? 0.835 11.219 12.148 1 96.31 145 PHE A C 1
ATOM 1191 O O . PHE A 1 145 ? 1.305 10.727 11.125 1 96.31 145 PHE A O 1
ATOM 1198 N N . LYS A 1 146 ? 1.522 11.773 13.023 1 95.81 146 LYS A N 1
ATOM 1199 C CA . LYS A 1 146 ? 2.973 11.625 13.125 1 95.81 146 LYS A CA 1
ATOM 1200 C C . LYS A 1 146 ? 3.355 10.703 14.273 1 95.81 146 LYS A C 1
ATOM 1202 O O . LYS A 1 146 ? 3.334 11.117 15.438 1 95.81 146 LYS A O 1
ATOM 1207 N N . ILE A 1 147 ? 3.713 9.508 13.938 1 93.44 147 ILE A N 1
ATOM 1208 C CA . ILE A 1 147 ? 3.994 8.469 14.922 1 93.44 147 ILE A CA 1
ATOM 1209 C C . ILE A 1 147 ? 5.5 8.242 15.008 1 93.44 147 ILE A C 1
ATOM 1211 O O . ILE A 1 147 ? 6.137 7.867 14.016 1 93.44 147 ILE A O 1
ATOM 1215 N N . PRO A 1 148 ? 6.027 8.445 16.188 1 91.69 148 PRO A N 1
ATOM 1216 C CA . PRO A 1 148 ? 7.477 8.289 16.312 1 91.69 148 PRO A CA 1
ATOM 1217 C C . PRO A 1 148 ? 7.934 6.844 16.109 1 91.69 148 PRO A C 1
ATOM 1219 O O . PRO A 1 148 ? 7.25 5.91 16.547 1 91.69 148 PRO A O 1
ATOM 1222 N N . MET A 1 149 ? 9.047 6.633 15.445 1 85.31 149 MET A N 1
ATOM 1223 C CA . MET A 1 149 ? 9.641 5.316 15.219 1 85.31 149 MET A CA 1
ATOM 1224 C C . MET A 1 149 ? 10.672 4.992 16.297 1 85.31 149 MET A C 1
ATOM 1226 O O . MET A 1 149 ? 11.289 5.898 16.859 1 85.31 149 MET A O 1
ATOM 1230 N N . MET B 1 1 ? -3.66 -2.691 0.919 1 97.88 1 MET B N 1
ATOM 1231 C CA . MET B 1 1 ? -2.521 -3.244 0.191 1 97.88 1 MET B CA 1
ATOM 1232 C C . MET B 1 1 ? -1.217 -2.613 0.663 1 97.88 1 MET B C 1
ATOM 1234 O O . MET B 1 1 ? -1.189 -1.44 1.041 1 97.88 1 MET B O 1
ATOM 1238 N N . VAL B 1 2 ? -0.136 -3.432 0.644 1 98.06 2 VAL B N 1
ATOM 1239 C CA . VAL B 1 2 ? 1.2 -2.99 1.032 1 98.06 2 VAL B CA 1
ATOM 1240 C C . VAL B 1 2 ? 2.15 -3.115 -0.156 1 98.06 2 VAL B C 1
ATOM 1242 O O . VAL B 1 2 ? 2.109 -4.102 -0.893 1 98.06 2 VAL B O 1
ATOM 1245 N N . ILE B 1 3 ? 2.984 -2.156 -0.394 1 98.75 3 ILE B N 1
ATOM 1246 C CA . ILE B 1 3 ? 4.102 -2.227 -1.329 1 98.75 3 ILE B CA 1
ATOM 1247 C C . ILE B 1 3 ? 5.398 -1.867 -0.609 1 98.75 3 ILE B C 1
ATOM 1249 O O . ILE B 1 3 ? 5.453 -0.889 0.14 1 98.75 3 ILE B O 1
ATOM 1253 N N . ASP B 1 4 ? 6.434 -2.676 -0.809 1 98.25 4 ASP B N 1
ATOM 1254 C CA . ASP B 1 4 ? 7.727 -2.404 -0.19 1 98.25 4 ASP B CA 1
ATOM 1255 C C . ASP B 1 4 ? 8.812 -3.293 -0.784 1 98.25 4 ASP B C 1
ATOM 1257 O O . ASP B 1 4 ? 8.531 -4.156 -1.616 1 98.25 4 ASP B O 1
ATOM 1261 N N . LYS B 1 5 ? 10.031 -3.004 -0.442 1 97.56 5 LYS B N 1
ATOM 1262 C CA . LYS B 1 5 ? 11.133 -3.91 -0.75 1 97.56 5 LYS B CA 1
ATOM 1263 C C . LYS B 1 5 ? 11.102 -5.145 0.147 1 97.56 5 LYS B C 1
ATOM 1265 O O . LYS B 1 5 ? 10.719 -5.059 1.317 1 97.56 5 LYS B O 1
ATOM 1270 N N . ILE B 1 6 ? 11.609 -6.281 -0.412 1 96 6 ILE B N 1
ATOM 1271 C CA . ILE B 1 6 ? 11.492 -7.555 0.288 1 96 6 ILE B CA 1
ATOM 1272 C C . ILE B 1 6 ? 12.336 -7.527 1.561 1 96 6 ILE B C 1
ATOM 1274 O O . ILE B 1 6 ? 12.016 -8.203 2.541 1 96 6 ILE B O 1
ATOM 1278 N N . GLU B 1 7 ? 13.391 -6.715 1.612 1 94.94 7 GLU B N 1
ATOM 1279 C CA . GLU B 1 7 ? 14.242 -6.605 2.795 1 94.94 7 GLU B CA 1
ATOM 1280 C C . GLU B 1 7 ? 13.453 -6.086 3.994 1 94.94 7 GLU B C 1
ATOM 1282 O O . GLU B 1 7 ? 13.867 -6.273 5.141 1 94.94 7 GLU B O 1
ATOM 1287 N N . ASN B 1 8 ? 12.305 -5.438 3.744 1 95 8 ASN B N 1
ATOM 1288 C CA . ASN B 1 8 ? 11.492 -4.871 4.812 1 95 8 ASN B CA 1
ATOM 1289 C C . ASN B 1 8 ? 10.312 -5.777 5.16 1 95 8 ASN B C 1
ATOM 1291 O O . ASN B 1 8 ? 9.469 -5.414 5.977 1 95 8 ASN B O 1
ATOM 1295 N N . PHE B 1 9 ? 10.195 -6.93 4.641 1 95.19 9 PHE B N 1
ATOM 1296 C CA . PHE B 1 9 ? 9.016 -7.777 4.777 1 95.19 9 PHE B CA 1
ATOM 1297 C C . PHE B 1 9 ? 8.742 -8.094 6.246 1 95.19 9 PHE B C 1
ATOM 1299 O O . PHE B 1 9 ? 7.586 -8.203 6.652 1 95.19 9 PHE B O 1
ATOM 1306 N N . ASN B 1 10 ? 9.789 -8.188 7.066 1 93 10 ASN B N 1
ATOM 1307 C CA . ASN B 1 10 ? 9.648 -8.523 8.484 1 93 10 ASN B CA 1
ATOM 1308 C C . ASN B 1 10 ? 8.781 -7.5 9.211 1 93 10 ASN B C 1
ATOM 1310 O O . ASN B 1 10 ? 8.172 -7.82 10.234 1 93 10 ASN B O 1
ATOM 1314 N N . MET B 1 11 ? 8.734 -6.32 8.711 1 91.69 11 MET B N 1
ATOM 1315 C CA . MET B 1 11 ? 7.945 -5.258 9.328 1 91.69 11 MET B CA 1
ATOM 1316 C C . MET B 1 11 ? 6.457 -5.59 9.297 1 91.69 11 MET B C 1
ATOM 1318 O O . MET B 1 11 ? 5.684 -5.062 10.102 1 91.69 11 MET B O 1
ATOM 1322 N N . TYR B 1 12 ? 6.09 -6.445 8.422 1 92.19 12 TYR B N 1
ATOM 1323 C CA . TYR B 1 12 ? 4.676 -6.699 8.18 1 92.19 12 TYR B CA 1
ATOM 1324 C C . TYR B 1 12 ? 4.27 -8.07 8.695 1 92.19 12 TYR B C 1
ATOM 1326 O O . TYR B 1 12 ? 3.127 -8.5 8.508 1 92.19 12 TYR B O 1
ATOM 1334 N N . CYS B 1 13 ? 5.223 -8.766 9.281 1 89.62 13 CYS B N 1
ATOM 1335 C CA . CYS B 1 13 ? 4.973 -10.109 9.797 1 89.62 13 CYS B CA 1
ATOM 1336 C C . CYS B 1 13 ? 4.398 -10.055 11.203 1 89.62 13 CYS B C 1
ATOM 1338 O O . CYS B 1 13 ? 5.129 -10.227 12.18 1 89.62 13 CYS B O 1
ATOM 1340 N N . THR B 1 14 ? 3.102 -9.922 11.266 1 82.19 14 THR B N 1
ATOM 1341 C CA . THR B 1 14 ? 2.455 -9.578 12.523 1 82.19 14 THR B CA 1
ATOM 1342 C C . THR B 1 14 ? 1.952 -10.836 13.234 1 82.19 14 THR B C 1
ATOM 1344 O O . THR B 1 14 ? 1.613 -10.797 14.414 1 82.19 14 THR B O 1
ATOM 1347 N N . ASN B 1 15 ? 1.822 -11.898 12.516 1 83.62 15 ASN B N 1
ATOM 1348 C CA . ASN B 1 15 ? 1.38 -13.148 13.125 1 83.62 15 ASN B CA 1
ATOM 1349 C C . ASN B 1 15 ? 2.363 -14.289 12.859 1 83.62 15 ASN B C 1
ATOM 1351 O O . ASN B 1 15 ? 3.348 -14.102 12.141 1 83.62 15 ASN B O 1
ATOM 1355 N N . GLU B 1 16 ? 2.033 -15.391 13.469 1 86.25 16 GLU B N 1
ATOM 1356 C CA . GLU B 1 16 ? 2.982 -16.5 13.453 1 86.25 16 GLU B CA 1
ATOM 1357 C C . GLU B 1 16 ? 3.188 -17.016 12.031 1 86.25 16 GLU B C 1
ATOM 1359 O O . GLU B 1 16 ? 4.309 -17.344 11.641 1 86.25 16 GLU B O 1
ATOM 1364 N N . VAL B 1 17 ? 2.143 -17.141 11.312 1 86.38 17 VAL B N 1
ATOM 1365 C CA . VAL B 1 17 ? 2.25 -17.688 9.961 1 86.38 17 VAL B CA 1
ATOM 1366 C C . VAL B 1 17 ? 3.055 -16.75 9.078 1 86.38 17 VAL B C 1
ATOM 1368 O O . VAL B 1 17 ? 3.898 -17.188 8.297 1 86.38 17 VAL B O 1
ATOM 1371 N N . MET B 1 18 ? 2.816 -15.484 9.203 1 88.31 18 MET B N 1
ATOM 1372 C CA . MET B 1 18 ? 3.568 -14.492 8.43 1 88.31 18 MET B CA 1
ATOM 1373 C C . MET B 1 18 ? 5.043 -14.5 8.828 1 88.31 18 MET B C 1
ATOM 1375 O O . MET B 1 18 ? 5.918 -14.305 7.98 1 88.31 18 MET B O 1
ATOM 1379 N N . LYS B 1 19 ? 5.285 -14.719 10.109 1 90.31 19 LYS B N 1
ATOM 1380 C CA . LYS B 1 19 ? 6.668 -14.82 10.562 1 90.31 19 LYS B CA 1
ATOM 1381 C C . LYS B 1 19 ? 7.375 -16 9.906 1 90.31 19 LYS B C 1
ATOM 1383 O O . LYS B 1 19 ? 8.547 -15.898 9.523 1 90.31 19 LYS B O 1
ATOM 1388 N N . LYS B 1 20 ? 6.703 -17.031 9.797 1 90 20 LYS B N 1
ATOM 1389 C CA . LYS B 1 20 ? 7.254 -18.203 9.109 1 90 20 LYS B CA 1
ATOM 1390 C C . LYS B 1 20 ? 7.531 -17.875 7.641 1 90 20 LYS B C 1
ATOM 1392 O O . LYS B 1 20 ? 8.562 -18.281 7.098 1 90 20 LYS B O 1
ATOM 1397 N N . ALA B 1 21 ? 6.543 -17.203 7.008 1 89.31 21 ALA B N 1
ATOM 1398 C CA . ALA B 1 21 ? 6.734 -16.797 5.617 1 89.31 21 ALA B CA 1
ATOM 1399 C C . ALA B 1 21 ? 7.969 -15.914 5.469 1 89.31 21 ALA B C 1
ATOM 1401 O O . ALA B 1 21 ? 8.758 -16.078 4.539 1 89.31 21 ALA B O 1
ATOM 1402 N N . CYS B 1 22 ? 8.102 -15.023 6.367 1 91.06 22 CYS B N 1
ATOM 1403 C CA . CYS B 1 22 ? 9.25 -14.125 6.367 1 91.06 22 CYS B CA 1
ATOM 1404 C C . CYS B 1 22 ? 10.555 -14.898 6.461 1 91.06 22 CYS B C 1
ATOM 1406 O O . CYS B 1 22 ? 11.492 -14.641 5.707 1 91.06 22 CYS B O 1
ATOM 1408 N N . GLU B 1 23 ? 10.633 -15.789 7.414 1 91.5 23 GLU B N 1
ATOM 1409 C CA . GLU B 1 23 ? 11.836 -16.609 7.582 1 91.5 23 GLU B CA 1
ATOM 1410 C C . GLU B 1 23 ? 12.102 -17.453 6.336 1 91.5 23 GLU B C 1
ATOM 1412 O O . GLU B 1 23 ? 13.25 -17.547 5.891 1 91.5 23 GLU B O 1
ATOM 1417 N N . PHE B 1 24 ? 11.039 -18.031 5.828 1 92.81 24 PHE B N 1
ATOM 1418 C CA . PHE B 1 24 ? 11.164 -18.859 4.629 1 92.81 24 PHE B CA 1
ATOM 1419 C C . PHE B 1 24 ? 11.695 -18.031 3.461 1 92.81 24 PHE B C 1
ATOM 1421 O O . PHE B 1 24 ? 12.586 -18.484 2.734 1 92.81 24 PHE B O 1
ATOM 1428 N N . MET B 1 25 ? 11.172 -16.828 3.264 1 91.38 25 MET B N 1
ATOM 1429 C CA . MET B 1 25 ? 11.57 -15.938 2.182 1 91.38 25 MET B CA 1
ATOM 1430 C C . MET B 1 25 ? 13.055 -15.586 2.283 1 91.38 25 MET B C 1
ATOM 1432 O O . MET B 1 25 ? 13.727 -15.406 1.266 1 91.38 25 MET B O 1
ATOM 1436 N N . LYS B 1 26 ? 13.539 -15.523 3.424 1 88.94 26 LYS B N 1
ATOM 1437 C CA . LYS B 1 26 ? 14.914 -15.109 3.674 1 88.94 26 LYS B CA 1
ATOM 1438 C C . LYS B 1 26 ? 15.891 -16.266 3.434 1 88.94 26 LYS B C 1
ATOM 1440 O O . LYS B 1 26 ? 17.047 -16.031 3.059 1 88.94 26 LYS B O 1
ATOM 1445 N N . THR B 1 27 ? 15.445 -17.438 3.584 1 91.88 27 THR B N 1
ATOM 1446 C CA . THR B 1 27 ? 16.391 -18.531 3.652 1 91.88 27 THR B CA 1
ATOM 1447 C C . THR B 1 27 ? 16.25 -19.438 2.428 1 91.88 27 THR B C 1
ATOM 1449 O O . THR B 1 27 ? 17.172 -20.203 2.109 1 91.88 27 THR B O 1
ATOM 1452 N N . HIS B 1 28 ? 15.148 -19.406 1.787 1 94.69 28 HIS B N 1
ATOM 1453 C CA . HIS B 1 28 ? 14.898 -20.344 0.689 1 94.69 28 HIS B CA 1
ATOM 1454 C C . HIS B 1 28 ? 15.391 -19.766 -0.636 1 94.69 28 HIS B C 1
ATOM 1456 O O . HIS B 1 28 ? 15.195 -18.578 -0.924 1 94.69 28 HIS B O 1
ATOM 1462 N N . ASP B 1 29 ? 16.047 -20.547 -1.439 1 95.38 29 ASP B N 1
ATOM 1463 C CA . ASP B 1 29 ? 16.453 -20.188 -2.801 1 95.38 29 ASP B CA 1
ATOM 1464 C C . ASP B 1 29 ? 15.359 -20.578 -3.803 1 95.38 29 ASP B C 1
ATOM 1466 O O . ASP B 1 29 ? 15.203 -21.75 -4.141 1 95.38 29 ASP B O 1
ATOM 1470 N N . PHE B 1 30 ? 14.695 -19.609 -4.367 1 96.94 30 PHE B N 1
ATOM 1471 C CA . PHE B 1 30 ? 13.555 -19.844 -5.246 1 96.94 30 PHE B CA 1
ATOM 1472 C C . PHE B 1 30 ? 14.023 -20.141 -6.668 1 96.94 30 PHE B C 1
ATOM 1474 O O . PHE B 1 30 ? 13.219 -20.516 -7.523 1 96.94 30 PHE B O 1
ATOM 1481 N N . SER B 1 31 ? 15.242 -19.906 -6.965 1 94.38 31 SER B N 1
ATOM 1482 C CA . SER B 1 31 ? 15.734 -19.984 -8.336 1 94.38 31 SER B CA 1
ATOM 1483 C C . SER B 1 31 ? 15.633 -21.422 -8.867 1 94.38 31 SER B C 1
ATOM 1485 O O . SER B 1 31 ? 15.578 -21.625 -10.086 1 94.38 31 SER B O 1
ATOM 1487 N N . LYS B 1 32 ? 15.477 -22.438 -7.996 1 94.31 32 LYS B N 1
ATOM 1488 C CA . LYS B 1 32 ? 15.5 -23.828 -8.414 1 94.31 32 LYS B CA 1
ATOM 1489 C C . LYS B 1 32 ? 14.094 -24.422 -8.43 1 94.31 32 LYS B C 1
ATOM 1491 O O . LYS B 1 32 ? 13.898 -25.578 -8.836 1 94.31 32 LYS B O 1
ATOM 1496 N N . ASP B 1 33 ? 13.203 -23.625 -8.039 1 97.44 33 ASP B N 1
ATOM 1497 C CA . ASP B 1 33 ? 11.836 -24.141 -7.93 1 97.44 33 ASP B CA 1
ATOM 1498 C C . ASP B 1 33 ? 11.148 -24.156 -9.289 1 97.44 33 ASP B C 1
ATOM 1500 O O . ASP B 1 33 ? 11.258 -23.203 -10.062 1 97.44 33 ASP B O 1
ATOM 1504 N N . SER B 1 34 ? 10.453 -25.281 -9.586 1 98 34 SER B N 1
ATOM 1505 C CA . SER B 1 34 ? 9.625 -25.344 -10.789 1 98 34 SER B CA 1
ATOM 1506 C C . SER B 1 34 ? 8.383 -24.469 -10.641 1 98 34 SER B C 1
ATOM 1508 O O . SER B 1 34 ? 7.953 -24.172 -9.523 1 98 34 SER B O 1
ATOM 1510 N N . THR B 1 35 ? 7.832 -24.094 -11.766 1 98.44 35 THR B N 1
ATOM 1511 C CA . THR B 1 35 ? 6.566 -23.359 -11.727 1 98.44 35 THR B CA 1
ATOM 1512 C C . THR B 1 35 ? 5.473 -24.219 -11.094 1 98.44 35 THR B C 1
ATOM 1514 O O . THR B 1 35 ? 5.504 -25.453 -11.188 1 98.44 35 THR B O 1
ATOM 1517 N N . GLY B 1 36 ? 4.547 -23.516 -10.477 1 97.81 36 GLY B N 1
ATOM 1518 C CA . GLY B 1 36 ? 3.436 -24.234 -9.867 1 97.81 36 GLY B CA 1
ATOM 1519 C C . GLY B 1 36 ? 3.432 -24.141 -8.352 1 97.81 36 GLY B C 1
ATOM 1520 O O . GLY B 1 36 ? 4.078 -23.266 -7.773 1 97.81 36 GLY B O 1
ATOM 1521 N N . VAL B 1 37 ? 2.594 -24.969 -7.723 1 96.38 37 VAL B N 1
ATOM 1522 C CA . VAL B 1 37 ? 2.316 -24.906 -6.293 1 96.38 37 VAL B CA 1
ATOM 1523 C C . VAL B 1 37 ? 3.395 -25.656 -5.516 1 96.38 37 VAL B C 1
ATOM 1525 O O . VAL B 1 37 ? 3.771 -26.766 -5.887 1 96.38 37 VAL B O 1
ATOM 1528 N N . HIS B 1 38 ? 3.896 -25.047 -4.496 1 96.56 38 HIS B N 1
ATOM 1529 C CA . HIS B 1 38 ? 4.836 -25.641 -3.551 1 96.56 38 HIS B CA 1
ATOM 1530 C C . HIS B 1 38 ? 4.316 -25.531 -2.121 1 96.56 38 HIS B C 1
ATOM 1532 O O . HIS B 1 38 ? 4.078 -24.438 -1.623 1 96.56 38 HIS B O 1
ATOM 1538 N N . LYS B 1 39 ? 4.273 -26.609 -1.444 1 93.75 39 LYS B N 1
ATOM 1539 C CA . LYS B 1 39 ? 3.801 -26.609 -0.063 1 93.75 39 LYS B CA 1
ATOM 1540 C C . LYS B 1 39 ? 4.945 -26.359 0.912 1 93.75 39 LYS B C 1
ATOM 1542 O O . LYS B 1 39 ? 6.055 -26.859 0.724 1 93.75 39 LYS B O 1
ATOM 1547 N N . ILE B 1 40 ? 4.75 -25.5 1.89 1 89.12 40 ILE B N 1
ATOM 1548 C CA . ILE B 1 40 ? 5.738 -25.219 2.926 1 89.12 40 ILE B CA 1
ATOM 1549 C C . ILE B 1 40 ? 5.434 -26.062 4.164 1 89.12 40 ILE B C 1
ATOM 1551 O O . ILE B 1 40 ? 6.27 -26.859 4.598 1 89.12 40 ILE B O 1
ATOM 1555 N N . GLU B 1 41 ? 4.359 -25.734 4.832 1 81.19 41 GLU B N 1
ATOM 1556 C CA . GLU B 1 41 ? 3.875 -26.469 6 1 81.19 41 GLU B CA 1
ATOM 1557 C C . GLU B 1 41 ? 2.393 -26.797 5.867 1 81.19 41 GLU B C 1
ATOM 1559 O O . GLU B 1 41 ? 1.545 -25.906 5.879 1 81.19 41 GLU B O 1
ATOM 1564 N N . GLY B 1 42 ? 2.178 -28.047 5.82 1 73.56 42 GLY B N 1
ATOM 1565 C CA . GLY B 1 42 ? 0.788 -28.453 5.695 1 73.56 42 GLY B CA 1
ATOM 1566 C C . GLY B 1 42 ? 0.122 -27.922 4.438 1 73.56 42 GLY B C 1
ATOM 1567 O O . GLY B 1 42 ? 0.802 -27.516 3.492 1 73.56 42 GLY B O 1
ATOM 1568 N N . GLU B 1 43 ? -1.182 -28.062 4.453 1 69.69 43 GLU B N 1
ATOM 1569 C CA . GLU B 1 43 ? -1.943 -27.734 3.256 1 69.69 43 GLU B CA 1
ATOM 1570 C C . GLU B 1 43 ? -2.355 -26.266 3.258 1 69.69 43 GLU B C 1
ATOM 1572 O O . GLU B 1 43 ? -2.736 -25.719 2.221 1 69.69 43 GLU B O 1
ATOM 1577 N N . ASP B 1 44 ? -1.977 -25.562 4.266 1 82.25 44 ASP B N 1
ATOM 1578 C CA . ASP B 1 44 ? -2.611 -24.25 4.367 1 82.25 44 ASP B CA 1
ATOM 1579 C C . ASP B 1 44 ? -1.593 -23.125 4.172 1 82.25 44 ASP B C 1
ATOM 1581 O O . ASP B 1 44 ? -1.961 -21.953 4.086 1 82.25 44 ASP B O 1
ATOM 1585 N N . PHE B 1 45 ? -0.328 -23.453 4.176 1 90.5 45 PHE B N 1
ATOM 1586 C CA . PHE B 1 45 ? 0.731 -22.5 3.904 1 90.5 45 PHE B CA 1
ATOM 1587 C C . PHE B 1 45 ? 1.578 -22.938 2.717 1 90.5 45 PHE B C 1
ATOM 1589 O O . PHE B 1 45 ? 2.268 -23.953 2.787 1 90.5 45 PHE B O 1
ATOM 1596 N N . PHE B 1 46 ? 1.432 -22.25 1.611 1 95.62 46 PHE B N 1
ATOM 1597 C CA . PHE B 1 46 ? 2.107 -22.641 0.38 1 95.62 46 PHE B CA 1
ATOM 1598 C C . PHE B 1 46 ? 2.445 -21.422 -0.465 1 95.62 46 PHE B C 1
ATOM 1600 O O . PHE B 1 46 ? 2.113 -20.297 -0.095 1 95.62 46 PHE B O 1
ATOM 1607 N N . TYR B 1 47 ? 3.188 -21.672 -1.485 1 96.56 47 TYR B N 1
ATOM 1608 C CA . TYR B 1 47 ? 3.49 -20.625 -2.451 1 96.56 47 TYR B CA 1
ATOM 1609 C C . TYR B 1 47 ? 3.426 -21.156 -3.877 1 96.56 47 TYR B C 1
ATOM 1611 O O . TYR B 1 47 ? 3.447 -22.375 -4.094 1 96.56 47 TYR B O 1
ATOM 1619 N N . VAL B 1 48 ? 3.24 -20.25 -4.738 1 97.38 48 VAL B N 1
ATOM 1620 C CA . VAL B 1 48 ? 3.158 -20.547 -6.164 1 97.38 48 VAL B CA 1
ATOM 1621 C C . VAL B 1 48 ? 4.293 -19.859 -6.91 1 97.38 48 VAL B C 1
ATOM 1623 O O . VAL B 1 48 ? 4.527 -18.656 -6.715 1 97.38 48 VAL B O 1
ATOM 1626 N N . ILE B 1 49 ? 5.027 -20.625 -7.656 1 98.62 49 ILE B N 1
ATOM 1627 C CA . ILE B 1 49 ? 5.949 -20 -8.602 1 98.62 49 ILE B CA 1
ATOM 1628 C C . ILE B 1 49 ? 5.227 -19.719 -9.922 1 98.62 49 ILE B C 1
ATOM 1630 O O . ILE B 1 49 ? 4.719 -20.641 -10.562 1 98.62 49 ILE B O 1
ATOM 1634 N N . ALA B 1 50 ? 5.148 -18.469 -10.305 1 98.56 50 ALA B N 1
ATOM 1635 C CA . ALA B 1 50 ? 4.48 -18.062 -11.539 1 98.56 50 ALA B CA 1
ATOM 1636 C C . ALA B 1 50 ? 5.473 -17.453 -12.523 1 98.56 50 ALA B C 1
ATOM 1638 O O . ALA B 1 50 ? 6.301 -16.625 -12.148 1 98.56 50 ALA B O 1
ATOM 1639 N N . GLU B 1 51 ? 5.461 -17.906 -13.734 1 98.5 51 GLU B N 1
ATOM 1640 C CA . GLU B 1 51 ? 6.199 -17.359 -14.867 1 98.5 51 GLU B CA 1
ATOM 1641 C C . GLU B 1 51 ? 5.273 -17.094 -16.047 1 98.5 51 GLU B C 1
ATOM 1643 O O . GLU B 1 51 ? 4.605 -18 -16.547 1 98.5 51 GLU B O 1
ATOM 1648 N N . TYR B 1 52 ? 5.254 -15.859 -16.484 1 98.31 52 TYR B N 1
ATOM 1649 C CA . TYR B 1 52 ? 4.41 -15.484 -17.609 1 98.31 52 TYR B CA 1
ATOM 1650 C C . TYR B 1 52 ? 4.785 -14.102 -18.125 1 98.31 52 TYR B C 1
ATOM 1652 O O . TYR B 1 52 ? 5.578 -13.391 -17.5 1 98.31 52 TYR B O 1
ATOM 1660 N N . ASP B 1 53 ? 4.301 -13.75 -19.234 1 98.62 53 ASP B N 1
ATOM 1661 C CA . ASP B 1 53 ? 4.441 -12.391 -19.75 1 98.62 53 ASP B CA 1
ATOM 1662 C C . ASP B 1 53 ? 3.385 -11.469 -19.141 1 98.62 53 ASP B C 1
ATOM 1664 O O . ASP B 1 53 ? 2.223 -11.852 -19 1 98.62 53 ASP B O 1
ATOM 1668 N N . THR B 1 54 ? 3.801 -10.328 -18.734 1 98.81 54 THR B N 1
ATOM 1669 C CA . THR B 1 54 ? 2.818 -9.344 -18.297 1 98.81 54 THR B CA 1
ATOM 1670 C C . THR B 1 54 ? 1.822 -9.039 -19.406 1 98.81 54 THR B C 1
ATOM 1672 O O . THR B 1 54 ? 2.072 -9.352 -20.578 1 98.81 54 THR B O 1
ATOM 1675 N N . LYS B 1 55 ? 0.765 -8.508 -19.016 1 98.56 55 LYS B N 1
ATOM 1676 C CA . LYS B 1 55 ? -0.331 -8.328 -19.969 1 98.56 55 LYS B CA 1
ATOM 1677 C C . LYS B 1 55 ? -0.744 -6.863 -20.062 1 98.56 55 LYS B C 1
ATOM 1679 O O . LYS B 1 55 ? -0.3 -6.035 -19.266 1 98.56 55 LYS B O 1
ATOM 1684 N N . ASN B 1 56 ? -1.541 -6.59 -21.125 1 98.56 56 ASN B N 1
ATOM 1685 C CA . ASN B 1 56 ? -2.191 -5.289 -21.219 1 98.56 56 ASN B CA 1
ATOM 1686 C C . ASN B 1 56 ? -3.297 -5.137 -20.172 1 98.56 56 ASN B C 1
ATOM 1688 O O . ASN B 1 56 ? -3.869 -6.129 -19.719 1 98.56 56 ASN B O 1
ATOM 1692 N N . LEU B 1 57 ? -3.549 -3.91 -19.859 1 98.12 57 LEU B N 1
ATOM 1693 C CA . LEU B 1 57 ? -4.559 -3.609 -18.844 1 98.12 57 LEU B CA 1
ATOM 1694 C C . LEU B 1 57 ? -5.895 -4.254 -19.203 1 98.12 57 LEU B C 1
ATOM 1696 O O . LEU B 1 57 ? -6.574 -4.801 -18.328 1 98.12 57 LEU B O 1
ATOM 1700 N N . GLU B 1 58 ? -6.27 -4.25 -20.469 1 97.5 58 GLU B N 1
ATOM 1701 C CA . GLU B 1 58 ? -7.57 -4.742 -20.922 1 97.5 58 GLU B CA 1
ATOM 1702 C C . GLU B 1 58 ? -7.672 -6.258 -20.766 1 97.5 58 GLU B C 1
ATOM 1704 O O . GLU B 1 58 ? -8.766 -6.82 -20.797 1 97.5 58 GLU B O 1
ATOM 1709 N N . ASP B 1 59 ? -6.566 -6.902 -20.625 1 98 59 ASP B N 1
ATOM 1710 C CA . ASP B 1 59 ? -6.547 -8.352 -20.5 1 98 59 ASP B CA 1
ATOM 1711 C C . ASP B 1 59 ? -6.496 -8.766 -19.031 1 98 59 ASP B C 1
ATOM 1713 O O . ASP B 1 59 ? -6.434 -9.961 -18.719 1 98 59 ASP B O 1
ATOM 1717 N N . GLY B 1 60 ? -6.457 -7.758 -18.125 1 97.69 60 GLY B N 1
ATOM 1718 C CA . GLY B 1 60 ? -6.441 -8.047 -16.703 1 97.69 60 GLY B CA 1
ATOM 1719 C C . GLY B 1 60 ? -7.824 -8.32 -16.125 1 97.69 60 GLY B C 1
ATOM 1720 O O . GLY B 1 60 ? -8.836 -8.086 -16.812 1 97.69 60 GLY B O 1
ATOM 1721 N N . PHE B 1 61 ? -7.789 -8.812 -14.922 1 97.88 61 PHE B N 1
ATOM 1722 C CA . PHE B 1 61 ? -9.047 -9.008 -14.211 1 97.88 61 PHE B CA 1
ATOM 1723 C C . PHE B 1 61 ? -8.859 -8.758 -12.719 1 97.88 61 PHE B C 1
ATOM 1725 O O . PHE B 1 61 ? -7.766 -8.953 -12.18 1 97.88 61 PHE B O 1
ATOM 1732 N N . TRP B 1 62 ? -9.922 -8.352 -12.102 1 98.69 62 TRP B N 1
ATOM 1733 C CA . TRP B 1 62 ? -9.938 -8.047 -10.672 1 98.69 62 TRP B CA 1
ATOM 1734 C C . TRP B 1 62 ? -10.273 -9.281 -9.852 1 98.69 62 TRP B C 1
ATOM 1736 O O . TRP B 1 62 ? -11.305 -9.922 -10.086 1 98.69 62 TRP B O 1
ATOM 1746 N N . GLU B 1 63 ? -9.477 -9.547 -8.867 1 98.75 63 GLU B N 1
ATOM 1747 C CA . GLU B 1 63 ? -9.727 -10.695 -8.008 1 98.75 63 GLU B CA 1
ATOM 1748 C C . GLU B 1 63 ? -9.523 -10.344 -6.539 1 98.75 63 GLU B C 1
ATOM 1750 O O . GLU B 1 63 ? -8.812 -9.383 -6.219 1 98.75 63 GLU B O 1
ATOM 1755 N N . SER B 1 64 ? -10.07 -11.023 -5.699 1 98.5 64 SER B N 1
ATOM 1756 C CA . SER B 1 64 ? -9.812 -11.023 -4.262 1 98.5 64 SER B CA 1
ATOM 1757 C C . SER B 1 64 ? -9.961 -12.422 -3.672 1 98.5 64 SER B C 1
ATOM 1759 O O . SER B 1 64 ? -10.547 -13.305 -4.297 1 98.5 64 SER B O 1
ATOM 1761 N N . HIS B 1 65 ? -9.352 -12.609 -2.521 1 97.38 65 HIS B N 1
ATOM 1762 C CA . HIS B 1 65 ? -9.336 -13.898 -1.848 1 97.38 65 HIS B CA 1
ATOM 1763 C C . HIS B 1 65 ? -9.938 -13.797 -0.448 1 97.38 65 HIS B C 1
ATOM 1765 O O . HIS B 1 65 ? -9.992 -12.711 0.129 1 97.38 65 HIS B O 1
ATOM 1771 N N . LYS B 1 66 ? -10.359 -14.953 0.042 1 95.75 66 LYS B N 1
ATOM 1772 C CA . LYS B 1 66 ? -10.961 -14.977 1.371 1 95.75 66 LYS B CA 1
ATOM 1773 C C . LYS B 1 66 ? -10.102 -15.766 2.354 1 95.75 66 LYS B C 1
ATOM 1775 O O . LYS B 1 66 ? -9.961 -15.375 3.514 1 95.75 66 LYS B O 1
ATOM 1780 N N . LYS B 1 67 ? -9.516 -16.797 1.907 1 94.44 67 LYS B N 1
ATOM 1781 C CA . LYS B 1 67 ? -8.844 -17.75 2.789 1 94.44 67 LYS B CA 1
ATOM 1782 C C . LYS B 1 67 ? -7.387 -17.344 3.008 1 94.44 67 LYS B C 1
ATOM 1784 O O . LYS B 1 67 ? -6.832 -17.562 4.086 1 94.44 67 LYS B O 1
ATOM 1789 N N . TYR B 1 68 ? -6.797 -16.766 1.984 1 94.81 68 TYR B N 1
ATOM 1790 C CA . TYR B 1 68 ? -5.355 -16.531 2.037 1 94.81 68 TYR B CA 1
ATOM 1791 C C . TYR B 1 68 ? -5.039 -15.062 1.765 1 94.81 68 TYR B C 1
ATOM 1793 O O . TYR B 1 68 ? -5.695 -14.414 0.944 1 94.81 68 TYR B O 1
ATOM 1801 N N . ILE B 1 69 ? -4.059 -14.586 2.428 1 95.44 69 ILE B N 1
ATOM 1802 C CA . ILE B 1 69 ? -3.342 -13.383 2.018 1 95.44 69 ILE B CA 1
ATOM 1803 C C . ILE B 1 69 ? -2.395 -13.711 0.865 1 95.44 69 ILE B C 1
ATOM 1805 O O . ILE B 1 69 ? -1.742 -14.758 0.871 1 95.44 69 ILE B O 1
ATOM 1809 N N . ASP B 1 70 ? -2.355 -12.844 -0.08 1 97.12 70 ASP B N 1
ATOM 1810 C CA . ASP B 1 70 ? -1.388 -12.992 -1.162 1 97.12 70 ASP B CA 1
ATOM 1811 C C . ASP B 1 70 ? -0.181 -12.078 -0.948 1 97.12 70 ASP B C 1
ATOM 1813 O O . ASP B 1 70 ? -0.337 -10.875 -0.723 1 97.12 70 ASP B O 1
ATOM 1817 N N . VAL B 1 71 ? 0.957 -12.648 -1.049 1 97.31 71 VAL B N 1
ATOM 1818 C CA . VAL B 1 71 ? 2.176 -11.852 -1.148 1 97.31 71 VAL B CA 1
ATOM 1819 C C . VAL B 1 71 ? 2.826 -12.07 -2.514 1 97.31 71 VAL B C 1
ATOM 1821 O O . VAL B 1 71 ? 3.357 -13.148 -2.789 1 97.31 71 VAL B O 1
ATOM 1824 N N . HIS B 1 72 ? 2.729 -11.07 -3.35 1 98.62 72 HIS B N 1
ATOM 1825 C CA . HIS B 1 72 ? 3.365 -11.094 -4.664 1 98.62 72 HIS B CA 1
ATOM 1826 C C . HIS B 1 72 ? 4.812 -10.617 -4.582 1 98.62 72 HIS B C 1
ATOM 1828 O O . HIS B 1 72 ? 5.07 -9.414 -4.555 1 98.62 72 HIS B O 1
ATOM 1834 N N . TYR B 1 73 ? 5.727 -11.562 -4.555 1 98.19 73 TYR B N 1
ATOM 1835 C CA . TYR B 1 73 ? 7.156 -11.289 -4.461 1 98.19 73 TYR B CA 1
ATOM 1836 C C . TYR B 1 73 ? 7.828 -11.43 -5.82 1 98.19 73 TYR B C 1
ATOM 1838 O O . TYR B 1 73 ? 7.914 -12.531 -6.363 1 98.19 73 TYR B O 1
ATOM 1846 N N . MET B 1 74 ? 8.391 -10.32 -6.328 1 98.69 74 MET B N 1
ATOM 1847 C CA . MET B 1 74 ? 8.969 -10.305 -7.672 1 98.69 74 MET B CA 1
ATOM 1848 C C . MET B 1 74 ? 10.422 -10.781 -7.645 1 98.69 74 MET B C 1
ATOM 1850 O O . MET B 1 74 ? 11.266 -10.172 -6.984 1 98.69 74 MET B O 1
ATOM 1854 N N . LYS B 1 75 ? 10.688 -11.836 -8.344 1 98.12 75 LYS B N 1
ATOM 1855 C CA . LYS B 1 75 ? 12.047 -12.367 -8.422 1 98.12 75 LYS B CA 1
ATOM 1856 C C . LYS B 1 75 ? 12.75 -11.883 -9.688 1 98.12 75 LYS B C 1
ATOM 1858 O O . LYS B 1 75 ? 13.969 -11.695 -9.688 1 98.12 75 LYS B O 1
ATOM 1863 N N . LYS B 1 76 ? 12.008 -11.766 -10.797 1 98.31 76 LYS B N 1
ATOM 1864 C CA . LYS B 1 76 ? 12.539 -11.273 -12.062 1 98.31 76 LYS B CA 1
ATOM 1865 C C . LYS B 1 76 ? 11.5 -10.445 -12.812 1 98.31 76 LYS B C 1
ATOM 1867 O O . LYS B 1 76 ? 10.359 -10.867 -12.977 1 98.31 76 LYS B O 1
ATOM 1872 N N . GLY B 1 77 ? 11.961 -9.234 -13.266 1 98.25 77 GLY B N 1
ATOM 1873 C CA . GLY B 1 77 ? 11.078 -8.367 -14.031 1 98.25 77 GLY B CA 1
ATOM 1874 C C . GLY B 1 77 ? 10.344 -7.355 -13.164 1 98.25 77 GLY B C 1
ATOM 1875 O O . GLY B 1 77 ? 10.812 -6.996 -12.086 1 98.25 77 GLY B O 1
ATOM 1876 N N . ASP B 1 78 ? 9.281 -6.805 -13.711 1 98.62 78 ASP B N 1
ATOM 1877 C CA . ASP B 1 78 ? 8.414 -5.863 -13.016 1 98.62 78 ASP B CA 1
ATOM 1878 C C . ASP B 1 78 ? 6.984 -5.945 -13.547 1 98.62 78 ASP B C 1
ATOM 1880 O O . ASP B 1 78 ? 6.762 -6.363 -14.68 1 98.62 78 ASP B O 1
ATOM 1884 N N . GLU B 1 79 ? 6.086 -5.645 -12.742 1 98.88 79 GLU B N 1
ATOM 1885 C CA . GLU B 1 79 ? 4.688 -5.559 -13.148 1 98.88 79 GLU B CA 1
ATOM 1886 C C . GLU B 1 79 ? 3.959 -4.457 -12.391 1 98.88 79 GLU B C 1
ATOM 1888 O O . GLU B 1 79 ? 4.449 -3.979 -11.359 1 98.88 79 GLU B O 1
ATOM 1893 N N . LYS B 1 80 ? 2.873 -4.066 -12.961 1 98.88 80 LYS B N 1
ATOM 1894 C CA . LYS B 1 80 ? 1.924 -3.248 -12.211 1 98.88 80 LYS B CA 1
ATOM 1895 C C . LYS B 1 80 ? 0.827 -4.109 -11.594 1 98.88 80 LYS B C 1
ATOM 1897 O O . LYS B 1 80 ? 0.336 -5.047 -12.227 1 98.88 80 LYS B O 1
ATOM 1902 N N . ILE B 1 81 ? 0.514 -3.83 -10.352 1 98.94 81 ILE B N 1
ATOM 1903 C CA . ILE B 1 81 ? -0.665 -4.395 -9.703 1 98.94 81 ILE B CA 1
ATOM 1904 C C . ILE B 1 81 ? -1.637 -3.273 -9.336 1 98.94 81 ILE B C 1
ATOM 1906 O O . ILE B 1 81 ? -1.258 -2.307 -8.672 1 98.94 81 ILE B O 1
ATOM 1910 N N . TYR B 1 82 ? -2.832 -3.381 -9.828 1 98.94 82 TYR B N 1
ATOM 1911 C CA . TYR B 1 82 ? -3.871 -2.41 -9.5 1 98.94 82 TYR B CA 1
ATOM 1912 C C . TYR B 1 82 ? -4.625 -2.818 -8.242 1 98.94 82 TYR B C 1
ATOM 1914 O O . TYR B 1 82 ? -4.711 -4.008 -7.918 1 98.94 82 TYR B O 1
ATOM 1922 N N . TYR B 1 83 ? -5.141 -1.847 -7.625 1 98.81 83 TYR B N 1
ATOM 1923 C CA . TYR B 1 83 ? -5.773 -2.023 -6.324 1 98.81 83 TYR B CA 1
ATOM 1924 C C . TYR B 1 83 ? -7.168 -1.412 -6.309 1 98.81 83 TYR B C 1
ATOM 1926 O O . TYR B 1 83 ? -7.395 -0.357 -6.902 1 98.81 83 TYR B O 1
ATOM 1934 N N . GLY B 1 84 ? -8.047 -2.047 -5.656 1 98.62 84 GLY B N 1
ATOM 1935 C CA . GLY B 1 84 ? -9.32 -1.549 -5.18 1 98.62 84 GLY B CA 1
ATOM 1936 C C . GLY B 1 84 ? -9.75 -2.166 -3.861 1 98.62 84 GLY B C 1
ATOM 1937 O O . GLY B 1 84 ? -9.273 -3.24 -3.488 1 98.62 84 GLY B O 1
ATOM 1938 N N . ASN B 1 85 ? -10.609 -1.467 -3.146 1 98.56 85 ASN B N 1
ATOM 1939 C CA . ASN B 1 85 ? -11.164 -2.047 -1.929 1 98.56 85 ASN B CA 1
ATOM 1940 C C . ASN B 1 85 ? -12.414 -2.875 -2.219 1 98.56 85 ASN B C 1
ATOM 1942 O O . ASN B 1 85 ? -13.289 -2.443 -2.973 1 98.56 85 ASN B O 1
ATOM 1946 N N . PHE B 1 86 ? -12.5 -3.947 -1.62 1 98.38 86 PHE B N 1
ATOM 1947 C CA . PHE B 1 86 ? -13.57 -4.902 -1.872 1 98.38 86 PHE B CA 1
ATOM 1948 C C . PHE B 1 86 ? -14.93 -4.223 -1.769 1 98.38 86 PHE B C 1
ATOM 1950 O O . PHE B 1 86 ? -15.812 -4.445 -2.605 1 98.38 86 PHE B O 1
ATOM 1957 N N . ASP B 1 87 ? -15.156 -3.348 -0.795 1 97.19 87 ASP B N 1
ATOM 1958 C CA . ASP B 1 87 ? -16.438 -2.715 -0.518 1 97.19 87 ASP B CA 1
ATOM 1959 C C . ASP B 1 87 ? -16.828 -1.751 -1.635 1 97.19 87 ASP B C 1
ATOM 1961 O O . ASP B 1 87 ? -17.984 -1.354 -1.742 1 97.19 87 ASP B O 1
ATOM 1965 N N . ASP B 1 88 ? -15.875 -1.37 -2.4 1 97.69 88 ASP B N 1
ATOM 1966 C CA . ASP B 1 88 ? -16.125 -0.384 -3.447 1 97.69 88 ASP B CA 1
ATOM 1967 C C . ASP B 1 88 ? -16.219 -1.05 -4.816 1 97.69 88 ASP B C 1
ATOM 1969 O O . ASP B 1 88 ? -16.297 -0.367 -5.84 1 97.69 88 ASP B O 1
ATOM 1973 N N . MET B 1 89 ? -16.141 -2.338 -4.863 1 98.12 89 MET B N 1
ATOM 1974 C CA . MET B 1 89 ? -16.125 -3.084 -6.121 1 98.12 89 MET B CA 1
ATOM 1975 C C . MET B 1 89 ? -17.391 -3.916 -6.277 1 98.12 89 MET B C 1
ATOM 1977 O O . MET B 1 89 ? -18.094 -4.176 -5.301 1 98.12 89 MET B O 1
ATOM 1981 N N . LYS B 1 90 ? -17.672 -4.281 -7.48 1 98.44 90 LYS B N 1
ATOM 1982 C CA . LYS B 1 90 ? -18.812 -5.121 -7.801 1 98.44 90 LYS B CA 1
ATOM 1983 C C . LYS B 1 90 ? -18.391 -6.57 -8.008 1 98.44 90 LYS B C 1
ATOM 1985 O O . LYS B 1 90 ? -17.422 -6.848 -8.727 1 98.44 90 LYS B O 1
ATOM 1990 N N . ILE B 1 91 ? -19.141 -7.492 -7.418 1 98.31 91 ILE B N 1
ATOM 1991 C CA . ILE B 1 91 ? -18.859 -8.914 -7.613 1 98.31 91 ILE B CA 1
ATOM 1992 C C . ILE B 1 91 ? -19.391 -9.359 -8.977 1 98.31 91 ILE B C 1
ATOM 1994 O O . ILE B 1 91 ? -20.594 -9.234 -9.25 1 98.31 91 ILE B O 1
ATOM 1998 N N . LEU B 1 92 ? -18.578 -9.766 -9.844 1 98.12 92 LEU B N 1
ATOM 1999 C CA . LEU B 1 92 ? -18.953 -10.312 -11.141 1 98.12 92 LEU B CA 1
ATOM 2000 C C . LEU B 1 92 ? -19.203 -11.812 -11.047 1 98.12 92 LEU B C 1
ATOM 2002 O O . LEU B 1 92 ? -20.188 -12.312 -11.586 1 98.12 92 LEU B O 1
ATOM 2006 N N . LYS B 1 93 ? -18.25 -12.531 -10.508 1 97.75 93 LYS B N 1
ATOM 2007 C CA . LYS B 1 93 ? -18.375 -13.945 -10.172 1 97.75 93 LYS B CA 1
ATOM 2008 C C . LYS B 1 93 ? -18.203 -14.18 -8.672 1 97.75 93 LYS B C 1
ATOM 2010 O O . LYS B 1 93 ? -17.172 -13.805 -8.102 1 97.75 93 LYS B O 1
ATOM 2015 N N . ASP B 1 94 ? -19.156 -14.789 -8.148 1 97.38 94 ASP B N 1
ATOM 2016 C CA . ASP B 1 94 ? -19.141 -14.992 -6.703 1 97.38 94 ASP B CA 1
ATOM 2017 C C . ASP B 1 94 ? -17.984 -15.906 -6.285 1 97.38 94 ASP B C 1
ATOM 2019 O O . ASP B 1 94 ? -17.312 -16.484 -7.133 1 97.38 94 ASP B O 1
ATOM 2023 N N . TYR B 1 95 ? -17.922 -15.992 -4.977 1 97.94 95 TYR B N 1
ATOM 2024 C CA . TYR B 1 95 ? -16.781 -16.672 -4.359 1 97.94 95 TYR B CA 1
ATOM 2025 C C . TYR B 1 95 ? -16.719 -18.125 -4.781 1 97.94 95 TYR B C 1
ATOM 2027 O O . TYR B 1 95 ? -17.688 -18.859 -4.648 1 97.94 95 TYR B O 1
ATOM 2035 N N . ASP B 1 96 ? -15.586 -18.516 -5.34 1 96.94 96 ASP B N 1
ATOM 2036 C CA . ASP B 1 96 ? -15.25 -19.906 -5.629 1 96.94 96 ASP B CA 1
ATOM 2037 C C . ASP B 1 96 ? -14.445 -20.516 -4.492 1 96.94 96 ASP B C 1
ATOM 2039 O O . ASP B 1 96 ? -13.25 -20.25 -4.355 1 96.94 96 ASP B O 1
ATOM 2043 N N . GLU B 1 97 ? -14.984 -21.359 -3.713 1 95.12 97 GLU B N 1
ATOM 2044 C CA . GLU B 1 97 ? -14.352 -21.969 -2.541 1 95.12 97 GLU B CA 1
ATOM 2045 C C . GLU B 1 97 ? -13.109 -22.766 -2.934 1 95.12 97 GLU B C 1
ATOM 2047 O O . GLU B 1 97 ? -12.109 -22.766 -2.211 1 95.12 97 GLU B O 1
ATOM 2052 N N . THR B 1 98 ? -13.203 -23.438 -4.008 1 93.25 98 THR B N 1
ATOM 2053 C CA . THR B 1 98 ? -12.109 -24.297 -4.465 1 93.25 98 THR B CA 1
ATOM 2054 C C . THR B 1 98 ? -10.898 -23.453 -4.848 1 93.25 98 THR B C 1
ATOM 2056 O O . THR B 1 98 ? -9.773 -23.766 -4.441 1 93.25 98 THR B O 1
ATOM 2059 N N . GLY B 1 99 ? -11.055 -22.391 -5.516 1 93.25 99 GLY B N 1
ATOM 2060 C CA . GLY B 1 99 ? -9.961 -21.547 -5.969 1 93.25 99 GLY B CA 1
ATOM 2061 C C . GLY B 1 99 ? -9.664 -20.391 -5.027 1 93.25 99 GLY B C 1
ATOM 2062 O O . GLY B 1 99 ? -8.703 -19.656 -5.223 1 93.25 99 GLY B O 1
ATOM 2063 N N . ASP B 1 100 ? -10.586 -20.188 -4.016 1 96.12 100 ASP B N 1
ATOM 2064 C CA . ASP B 1 100 ? -10.477 -19.078 -3.082 1 96.12 100 ASP B CA 1
ATOM 2065 C C . ASP B 1 100 ? -10.414 -17.734 -3.826 1 96.12 100 ASP B C 1
ATOM 2067 O O . ASP B 1 100 ? -9.469 -16.969 -3.646 1 96.12 100 ASP B O 1
ATOM 2071 N N . CYS B 1 101 ? -11.461 -17.484 -4.539 1 97.56 101 CYS B N 1
ATOM 2072 C CA . CYS B 1 101 ? -11.312 -16.297 -5.367 1 97.56 101 CYS B CA 1
ATOM 2073 C C . CYS B 1 101 ? -12.672 -15.695 -5.691 1 97.56 101 CYS B C 1
ATOM 2075 O O . CYS B 1 101 ? -13.625 -16.422 -5.992 1 97.56 101 CYS B O 1
ATOM 2077 N N . TYR B 1 102 ? -12.805 -14.398 -5.531 1 98.12 102 TYR B N 1
ATOM 2078 C CA . TYR B 1 102 ? -13.836 -13.586 -6.176 1 98.12 102 TYR B CA 1
ATOM 2079 C C . TYR B 1 102 ? -13.32 -12.992 -7.484 1 98.12 102 TYR B C 1
ATOM 2081 O O . TYR B 1 102 ? -12.148 -12.641 -7.594 1 98.12 102 TYR B O 1
ATOM 2089 N N . ILE B 1 103 ? -14.195 -12.898 -8.461 1 98.56 103 ILE B N 1
ATOM 2090 C CA . ILE B 1 103 ? -13.938 -12.047 -9.617 1 98.56 103 ILE B CA 1
ATOM 2091 C C . ILE B 1 103 ? -14.789 -10.781 -9.523 1 98.56 103 ILE B C 1
ATOM 2093 O O . ILE B 1 103 ? -16 -10.852 -9.305 1 98.56 103 ILE B O 1
ATOM 2097 N N . LEU B 1 104 ? -14.141 -9.695 -9.648 1 98.75 104 LEU B N 1
ATOM 2098 C CA . LEU B 1 104 ? -14.828 -8.438 -9.383 1 98.75 104 LEU B CA 1
ATOM 2099 C C . LEU B 1 104 ? -14.648 -7.469 -10.547 1 98.75 104 LEU B C 1
ATOM 2101 O O . LEU B 1 104 ? -13.938 -7.77 -11.508 1 98.75 104 LEU B O 1
ATOM 2105 N N . ASP B 1 105 ? -15.406 -6.434 -10.492 1 98.44 105 ASP B N 1
ATOM 2106 C CA . ASP B 1 105 ? -15.344 -5.328 -11.445 1 98.44 105 ASP B CA 1
ATOM 2107 C C . ASP B 1 105 ? -15.414 -3.98 -10.727 1 98.44 105 ASP B C 1
ATOM 2109 O O . ASP B 1 105 ? -15.961 -3.881 -9.633 1 98.44 105 ASP B O 1
ATOM 2113 N N . GLY B 1 106 ? -14.812 -3.025 -11.359 1 97.69 106 GLY B N 1
ATOM 2114 C CA . GLY B 1 106 ? -14.82 -1.689 -10.789 1 97.69 106 GLY B CA 1
ATOM 2115 C C . GLY B 1 106 ? -13.68 -0.819 -11.281 1 97.69 106 GLY B C 1
ATOM 2116 O O . GLY B 1 106 ? -12.984 -1.18 -12.234 1 97.69 106 GLY B O 1
ATOM 2117 N N . GLU B 1 107 ? -13.539 0.34 -10.641 1 97.25 107 GLU B N 1
ATOM 2118 C CA . GLU B 1 107 ? -12.5 1.297 -11.008 1 97.25 107 GLU B CA 1
ATOM 2119 C C . GLU B 1 107 ? -11.281 1.153 -10.102 1 97.25 107 GLU B C 1
ATOM 2121 O O . GLU B 1 107 ? -11.414 0.861 -8.914 1 97.25 107 GLU B O 1
ATOM 2126 N N . SER B 1 108 ? -10.156 1.381 -10.727 1 98.38 108 SER B N 1
ATOM 2127 C CA . SER B 1 108 ? -8.922 1.332 -9.945 1 98.38 108 SER B CA 1
ATOM 2128 C C . SER B 1 108 ? -8.883 2.436 -8.898 1 98.38 108 SER B C 1
ATOM 2130 O O . SER B 1 108 ? -9.273 3.572 -9.164 1 98.38 108 SER B O 1
ATOM 2132 N N . GLN B 1 109 ? -8.398 2.094 -7.734 1 98.5 109 GLN B N 1
ATOM 2133 C CA . GLN B 1 109 ? -8.18 3.049 -6.652 1 98.5 109 GLN B CA 1
ATOM 2134 C C . GLN B 1 109 ? -6.688 3.207 -6.359 1 98.5 109 GLN B C 1
ATOM 2136 O O . GLN B 1 109 ? -6.312 3.732 -5.309 1 98.5 109 GLN B O 1
ATOM 2141 N N . GLY B 1 110 ? -5.871 2.684 -7.246 1 98.38 110 GLY B N 1
ATOM 2142 C CA . GLY B 1 110 ? -4.426 2.75 -7.09 1 98.38 110 GLY B CA 1
ATOM 2143 C C . GLY B 1 110 ? -3.688 1.725 -7.93 1 98.38 110 GLY B C 1
ATOM 2144 O O . GLY B 1 110 ? -4.309 0.856 -8.547 1 98.38 110 GLY B O 1
ATOM 2145 N N . GLU B 1 111 ? -2.455 1.901 -8.031 1 98.69 111 GLU B N 1
ATOM 2146 C CA . GLU B 1 111 ? -1.548 0.963 -8.688 1 98.69 111 GLU B CA 1
ATOM 2147 C C . GLU B 1 111 ? -0.145 1.047 -8.094 1 98.69 111 GLU B C 1
ATOM 2149 O O . GLU B 1 111 ? 0.28 2.109 -7.637 1 98.69 111 GLU B O 1
ATOM 2154 N N . VAL B 1 112 ? 0.528 -0.063 -8.07 1 98.81 112 VAL B N 1
ATOM 2155 C CA . VAL B 1 112 ? 1.917 -0.094 -7.629 1 98.81 112 VAL B CA 1
ATOM 2156 C C . VAL B 1 112 ? 2.764 -0.872 -8.633 1 98.81 112 VAL B C 1
ATOM 2158 O O . VAL B 1 112 ? 2.293 -1.841 -9.234 1 98.81 112 VAL B O 1
ATOM 2161 N N . ILE B 1 113 ? 3.977 -0.421 -8.82 1 98.88 113 ILE B N 1
ATOM 2162 C CA . ILE B 1 113 ? 4.957 -1.16 -9.609 1 98.88 113 ILE B CA 1
ATOM 2163 C C . ILE B 1 113 ? 5.777 -2.064 -8.688 1 98.88 113 ILE B C 1
ATOM 2165 O O . ILE B 1 113 ? 6.5 -1.582 -7.816 1 98.88 113 ILE B O 1
ATOM 2169 N N . VAL B 1 114 ? 5.613 -3.314 -8.844 1 98.81 114 VAL B N 1
ATOM 2170 C CA . VAL B 1 114 ? 6.402 -4.293 -8.109 1 98.81 114 VAL B CA 1
ATOM 2171 C C . VAL B 1 114 ? 7.648 -4.66 -8.906 1 98.81 114 VAL B C 1
ATOM 2173 O O . VAL B 1 114 ? 7.57 -5.41 -9.883 1 98.81 114 VAL B O 1
ATOM 2176 N N . LYS B 1 115 ? 8.734 -4.148 -8.469 1 98.31 115 LYS B N 1
ATOM 2177 C CA . LYS B 1 115 ? 10.023 -4.387 -9.117 1 98.31 115 LYS B CA 1
ATOM 2178 C C . LYS B 1 115 ? 10.734 -5.586 -8.5 1 98.31 115 LYS B C 1
ATOM 2180 O O . LYS B 1 115 ? 10.32 -6.098 -7.461 1 98.31 115 LYS B O 1
ATOM 2185 N N . GLU B 1 116 ? 11.789 -6 -9.18 1 98 116 GLU B N 1
ATOM 2186 C CA . GLU B 1 116 ? 12.609 -7.074 -8.617 1 98 116 GLU B CA 1
ATOM 2187 C C . GLU B 1 116 ? 12.953 -6.805 -7.16 1 98 116 GLU B C 1
ATOM 2189 O O . GLU B 1 116 ? 13.273 -5.672 -6.789 1 98 116 GLU B O 1
ATOM 2194 N N . GLU B 1 117 ? 12.781 -7.848 -6.383 1 97.19 117 GLU B N 1
ATOM 2195 C CA . GLU B 1 117 ? 13.117 -7.84 -4.961 1 97.19 117 GLU B CA 1
ATOM 2196 C C . GLU B 1 117 ? 12.195 -6.902 -4.184 1 97.19 117 GLU B C 1
ATOM 2198 O O . GLU B 1 117 ? 12.617 -6.273 -3.211 1 97.19 117 GLU B O 1
ATOM 2203 N N . SER B 1 118 ? 11.031 -6.703 -4.656 1 98.12 118 SER B N 1
ATOM 2204 C CA . SER B 1 118 ? 9.938 -6.043 -3.953 1 98.12 118 SER B CA 1
ATOM 2205 C C . SER B 1 118 ? 8.703 -6.938 -3.889 1 98.12 118 SER B C 1
ATOM 2207 O O . SER B 1 118 ? 8.68 -8.016 -4.488 1 98.12 118 SER B O 1
ATOM 2209 N N . PHE B 1 119 ? 7.754 -6.488 -3.061 1 98.38 119 PHE B N 1
ATOM 2210 C CA . PHE B 1 119 ? 6.547 -7.293 -2.93 1 98.38 119 PHE B CA 1
ATOM 2211 C C . PHE B 1 119 ? 5.32 -6.406 -2.768 1 98.38 119 PHE B C 1
ATOM 2213 O O . PHE B 1 119 ? 5.434 -5.242 -2.377 1 98.38 119 PHE B O 1
ATOM 2220 N N . ALA B 1 120 ? 4.199 -6.898 -3.156 1 98.69 120 ALA B N 1
ATOM 2221 C CA . ALA B 1 120 ? 2.881 -6.383 -2.797 1 98.69 120 ALA B CA 1
ATOM 2222 C C . ALA B 1 120 ? 2.121 -7.379 -1.925 1 98.69 120 ALA B C 1
ATOM 2224 O O . ALA B 1 120 ? 2.098 -8.578 -2.215 1 98.69 120 ALA B O 1
ATOM 2225 N N . LEU B 1 121 ? 1.625 -6.941 -0.859 1 98 121 LEU B N 1
ATOM 2226 C CA . LEU B 1 121 ? 0.838 -7.738 0.076 1 98 121 LEU B CA 1
ATOM 2227 C C . LEU B 1 121 ? -0.639 -7.367 -0.001 1 98 121 LEU B C 1
ATOM 2229 O O . LEU B 1 121 ? -1 -6.199 0.17 1 98 121 LEU B O 1
ATOM 2233 N N . CYS B 1 122 ? -1.5 -8.367 -0.277 1 98.25 122 CYS B N 1
ATOM 2234 C CA . CYS B 1 122 ? -2.932 -8.148 -0.446 1 98.25 122 CYS B CA 1
ATOM 2235 C C . CYS B 1 122 ? -3.732 -8.969 0.563 1 98.25 122 CYS B C 1
ATOM 2237 O O . CYS B 1 122 ? -3.725 -10.195 0.517 1 98.25 122 CYS B O 1
ATOM 2239 N N . TYR B 1 123 ? -4.469 -8.289 1.431 1 97.19 123 TYR B N 1
ATOM 2240 C CA . TYR B 1 123 ? -5.422 -8.906 2.348 1 97.19 123 TYR B CA 1
ATOM 2241 C C . TYR B 1 123 ? -6.754 -9.172 1.653 1 97.19 123 TYR B C 1
ATOM 2243 O O . TYR B 1 123 ? -6.957 -8.766 0.506 1 97.19 123 TYR B O 1
ATOM 2251 N N . PRO B 1 124 ? -7.652 -9.859 2.334 1 97.12 124 PRO B N 1
ATOM 2252 C CA . PRO B 1 124 ? -8.938 -10.203 1.721 1 97.12 124 PRO B CA 1
ATOM 2253 C C . PRO B 1 124 ? -9.719 -8.977 1.247 1 97.12 124 PRO B C 1
ATOM 2255 O O . PRO B 1 124 ? -10.445 -9.047 0.255 1 97.12 124 PRO B O 1
ATOM 2258 N N . GLN B 1 125 ? -9.578 -7.871 1.917 1 98 125 GLN B N 1
ATOM 2259 C CA . GLN B 1 125 ? -10.32 -6.68 1.518 1 98 125 GLN B CA 1
ATOM 2260 C C . GLN B 1 125 ? -9.664 -5.996 0.323 1 98 125 GLN B C 1
ATOM 2262 O O . GLN B 1 125 ? -10.234 -5.066 -0.256 1 98 125 GLN B O 1
ATOM 2267 N N . ASP B 1 126 ? -8.461 -6.418 -0.045 1 98.44 126 ASP B N 1
ATOM 2268 C CA . ASP B 1 126 ? -7.738 -5.824 -1.164 1 98.44 126 ASP B CA 1
ATOM 2269 C C . ASP B 1 126 ? -8.062 -6.543 -2.473 1 98.44 126 ASP B C 1
ATOM 2271 O O . ASP B 1 126 ? -7.516 -7.609 -2.75 1 98.44 126 ASP B O 1
ATOM 2275 N N . VAL B 1 127 ? -8.938 -5.93 -3.232 1 98.81 127 VAL B N 1
ATOM 2276 C CA . VAL B 1 127 ? -9.109 -6.367 -4.613 1 98.81 127 VAL B CA 1
ATOM 2277 C C . VAL B 1 127 ? -7.914 -5.93 -5.449 1 98.81 127 VAL B C 1
ATOM 2279 O O . VAL B 1 127 ? -7.434 -4.801 -5.32 1 98.81 127 VAL B O 1
ATOM 2282 N N . HIS B 1 128 ? -7.363 -6.855 -6.23 1 98.94 128 HIS B N 1
ATOM 2283 C CA . HIS B 1 128 ? -6.152 -6.52 -6.973 1 98.94 128 HIS B CA 1
ATOM 2284 C C . HIS B 1 128 ? -6.184 -7.109 -8.375 1 98.94 128 HIS B C 1
ATOM 2286 O O . HIS B 1 128 ? -6.895 -8.086 -8.625 1 98.94 128 HIS B O 1
ATOM 2292 N N . MET B 1 129 ? -5.559 -6.484 -9.352 1 98.81 129 MET B N 1
ATOM 2293 C CA . MET B 1 129 ? -5.305 -6.926 -10.719 1 98.81 129 MET B CA 1
ATOM 2294 C C . MET B 1 129 ? -3.809 -7.023 -10.992 1 98.81 129 MET B C 1
ATOM 2296 O O . MET B 1 129 ? -3.154 -6.012 -11.25 1 98.81 129 MET B O 1
ATOM 2300 N N . PRO B 1 130 ? -3.234 -8.258 -10.859 1 98.75 130 PRO B N 1
ATOM 2301 C CA . PRO B 1 130 ? -1.792 -8.422 -11.047 1 98.75 130 PRO B CA 1
ATOM 2302 C C . PRO B 1 130 ? -1.406 -8.617 -12.516 1 98.75 130 PRO B C 1
ATOM 2304 O O . PRO B 1 130 ? -2.275 -8.836 -13.359 1 98.75 130 PRO B O 1
ATOM 2307 N N . GLY B 1 131 ? -0.19 -8.5 -12.781 1 98.75 131 GLY B N 1
ATOM 2308 C CA . GLY B 1 131 ? 0.388 -8.977 -14.031 1 98.75 131 GLY B CA 1
ATOM 2309 C C . GLY B 1 131 ? 0.32 -7.953 -15.148 1 98.75 131 GLY B C 1
ATOM 2310 O O . GLY B 1 131 ? 0.496 -8.289 -16.312 1 98.75 131 GLY B O 1
ATOM 2311 N N . ILE B 1 132 ? 0.012 -6.711 -14.82 1 98.88 132 ILE B N 1
ATOM 2312 C CA . ILE B 1 132 ? -0.138 -5.695 -15.859 1 98.88 132 ILE B CA 1
ATOM 2313 C C . ILE B 1 132 ? 1.228 -5.102 -16.203 1 98.88 132 ILE B C 1
ATOM 2315 O O . ILE B 1 132 ? 2.035 -4.828 -15.312 1 98.88 132 ILE B O 1
ATOM 2319 N N . LYS B 1 133 ? 1.447 -4.91 -17.438 1 98.81 133 LYS B N 1
ATOM 2320 C CA . LYS B 1 133 ? 2.729 -4.367 -17.875 1 98.81 133 LYS B CA 1
ATOM 2321 C C . LYS B 1 133 ? 2.947 -2.959 -17.328 1 98.81 133 LYS B C 1
ATOM 2323 O O . LYS B 1 133 ? 1.996 -2.186 -17.188 1 98.81 133 LYS B O 1
ATOM 2328 N N . VAL B 1 134 ? 4.172 -2.602 -17.109 1 98.25 134 VAL B N 1
ATOM 2329 C CA . VAL B 1 134 ? 4.535 -1.235 -16.734 1 98.25 134 VAL B CA 1
ATOM 2330 C C . VAL B 1 134 ? 4.613 -0.369 -17.984 1 98.25 134 VAL B C 1
ATOM 2332 O O . VAL B 1 134 ? 3.857 0.596 -18.141 1 98.25 134 VAL B O 1
ATOM 2335 N N . ASN B 1 135 ? 5.555 -0.645 -18.875 1 97.25 135 ASN B N 1
ATOM 2336 C CA . ASN B 1 135 ? 5.684 0.026 -20.156 1 97.25 135 ASN B CA 1
ATOM 2337 C C . ASN B 1 135 ? 5.434 -0.934 -21.328 1 97.25 135 ASN B C 1
ATOM 2339 O O . ASN B 1 135 ? 4.551 -0.699 -22.156 1 97.25 135 ASN B O 1
ATOM 2343 N N . ASN B 1 136 ? 6.191 -2.025 -21.312 1 97.94 136 ASN B N 1
ATOM 2344 C CA . ASN B 1 136 ? 6.09 -3.09 -22.297 1 97.94 136 ASN B CA 1
ATOM 2345 C C . ASN B 1 136 ? 5.836 -4.445 -21.641 1 97.94 136 ASN B C 1
ATOM 2347 O O . ASN B 1 136 ? 6.109 -4.625 -20.453 1 97.94 136 ASN B O 1
ATOM 2351 N N . ASN B 1 137 ? 5.258 -5.258 -22.5 1 98.56 137 ASN B N 1
ATOM 2352 C CA . ASN B 1 137 ? 5.137 -6.625 -22.016 1 98.56 137 ASN B CA 1
ATOM 2353 C C . ASN B 1 137 ? 6.508 -7.281 -21.828 1 98.56 137 ASN B C 1
ATOM 2355 O O . ASN B 1 137 ? 7.344 -7.227 -22.734 1 98.56 137 ASN B O 1
ATOM 2359 N N . ILE B 1 138 ? 6.707 -7.844 -20.703 1 98.69 138 ILE B N 1
ATOM 2360 C CA . ILE B 1 138 ? 7.953 -8.547 -20.422 1 98.69 138 ILE B CA 1
ATOM 2361 C C . ILE B 1 138 ? 7.656 -9.859 -19.703 1 98.69 138 ILE B C 1
ATOM 2363 O O . ILE B 1 138 ? 6.594 -10.016 -19.094 1 98.69 138 ILE B O 1
ATOM 2367 N N . SER B 1 139 ? 8.578 -10.812 -19.766 1 98.69 139 SER B N 1
ATOM 2368 C CA . SER B 1 139 ? 8.484 -12.047 -19 1 98.69 139 SER B CA 1
ATOM 2369 C C . SER B 1 139 ? 8.875 -11.812 -17.531 1 98.69 139 SER B C 1
ATOM 2371 O O . SER B 1 139 ? 9.898 -11.18 -17.25 1 98.69 139 SER B O 1
ATOM 2373 N N . ILE B 1 140 ? 8.07 -12.32 -16.688 1 98.62 140 ILE B N 1
ATOM 2374 C CA . ILE B 1 140 ? 8.375 -12.141 -15.273 1 98.62 140 ILE B CA 1
ATOM 2375 C C . ILE B 1 140 ? 8.383 -13.5 -14.57 1 98.62 140 ILE B C 1
ATOM 2377 O O . ILE B 1 140 ? 7.867 -14.484 -15.109 1 98.62 140 ILE B O 1
ATOM 2381 N N . ARG B 1 141 ? 9.055 -13.578 -13.453 1 98.69 141 ARG B N 1
ATOM 2382 C CA . ARG B 1 141 ? 9.016 -14.672 -12.484 1 98.69 141 ARG B CA 1
ATOM 2383 C C . ARG B 1 141 ? 8.734 -14.148 -11.078 1 98.69 141 ARG B C 1
ATOM 2385 O O . ARG B 1 141 ? 9.438 -13.258 -10.594 1 98.69 141 ARG B O 1
ATOM 2392 N N . LYS B 1 142 ? 7.695 -14.625 -10.492 1 98.56 142 LYS B N 1
ATOM 2393 C CA . LYS B 1 142 ? 7.414 -14.164 -9.141 1 98.56 142 LYS B CA 1
ATOM 2394 C C . LYS B 1 142 ? 6.949 -15.312 -8.25 1 98.56 142 LYS B C 1
ATOM 2396 O O . LYS B 1 142 ? 6.605 -16.391 -8.75 1 98.56 142 LYS B O 1
ATOM 2401 N N . VAL B 1 143 ? 7.133 -15.117 -6.996 1 98.12 143 VAL B N 1
ATOM 2402 C CA . VAL B 1 143 ? 6.629 -16 -5.945 1 98.12 143 VAL B CA 1
ATOM 2403 C C . VAL B 1 143 ? 5.359 -15.406 -5.34 1 98.12 143 VAL B C 1
ATOM 2405 O O . VAL B 1 143 ? 5.34 -14.242 -4.934 1 98.12 143 VAL B O 1
ATOM 2408 N N . ILE B 1 144 ? 4.32 -16.156 -5.328 1 97.94 144 ILE B N 1
ATOM 2409 C CA . ILE B 1 144 ? 3.092 -15.742 -4.66 1 97.94 144 ILE B CA 1
ATOM 2410 C C . ILE B 1 144 ? 2.863 -16.594 -3.414 1 97.94 144 ILE B C 1
ATOM 2412 O O . ILE B 1 144 ? 2.396 -17.734 -3.51 1 97.94 144 ILE B O 1
ATOM 2416 N N . PHE B 1 145 ? 3.178 -16.016 -2.285 1 96.44 145 PHE B N 1
ATOM 2417 C CA . PHE B 1 145 ? 2.885 -16.703 -1.035 1 96.44 145 PHE B CA 1
ATOM 2418 C C . PHE B 1 145 ? 1.392 -16.672 -0.73 1 96.44 145 PHE B C 1
ATOM 2420 O O . PHE B 1 145 ? 0.749 -15.625 -0.895 1 96.44 145 PHE B O 1
ATOM 2427 N N . LYS B 1 146 ? 0.867 -17.766 -0.434 1 95.88 146 LYS B N 1
ATOM 2428 C CA . LYS B 1 146 ? -0.494 -17.891 0.077 1 95.88 146 LYS B CA 1
ATOM 2429 C C . LYS B 1 146 ? -0.492 -18.188 1.576 1 95.88 146 LYS B C 1
ATOM 2431 O O . LYS B 1 146 ? -0.238 -19.312 1.997 1 95.88 146 LYS B O 1
ATOM 2436 N N . ILE B 1 147 ? -0.785 -17.188 2.344 1 93.62 147 ILE B N 1
ATOM 2437 C CA . ILE B 1 147 ? -0.716 -17.266 3.799 1 93.62 147 ILE B CA 1
ATOM 2438 C C . ILE B 1 147 ? -2.125 -17.344 4.379 1 93.62 147 ILE B C 1
ATOM 2440 O O . ILE B 1 147 ? -2.934 -16.438 4.199 1 93.62 147 ILE B O 1
ATOM 2444 N N . PRO B 1 148 ? -2.375 -18.422 5.078 1 91.88 148 PRO B N 1
ATOM 2445 C CA . PRO B 1 148 ? -3.729 -18.578 5.613 1 91.88 148 PRO B CA 1
ATOM 2446 C C . PRO B 1 148 ? -4.066 -17.531 6.676 1 91.88 148 PRO B C 1
ATOM 2448 O O . PRO B 1 148 ? -3.205 -17.156 7.477 1 91.88 148 PRO B O 1
ATOM 2451 N N . MET B 1 149 ? -5.277 -17 6.684 1 85.31 149 MET B N 1
ATOM 2452 C CA . MET B 1 149 ? -5.766 -16.047 7.668 1 85.31 149 MET B CA 1
ATOM 2453 C C . MET B 1 149 ? -6.484 -16.75 8.812 1 85.31 149 MET B C 1
ATOM 2455 O O . MET B 1 149 ? -7.051 -17.828 8.617 1 85.31 149 MET B O 1
#

Sequence (298 aa):
MVIDKIENFNMYCTNEVMKKACEFMKTHDFSKDSTGVHKIEGEDFFYVIAEYDTKNLEDGFWESHKKYIDVHYMKKGDEKIYYGNFDDMKILKDYDETGDCYILDGESQGEVIVKEESFALCYPQDVHMPGIKVNNNISIRKVIFKIPMMVIDKIENFNMYCTNEVMKKACEFMKTHDFSKDSTGVHKIEGEDFFYVIAEYDTKNLEDGFWESHKKYIDVHYMKKGDEKIYYGNFDDMKILKDYDETGDCYILDGESQGEVIVKEESFALCYPQDVHMPGIKVNNNISIRKVIFKIPM

pLDDT: mean 95.84, std 4.71, range [69.12, 98.94]

Radius of gyration: 19.07 Å; Cα contacts (8 Å, |Δi|>4): 726; chains: 2; bounding box: 38×52×47 Å

Organism: NCBI:txid1533

Solvent-accessible surface area (backbone atoms only — not comparable to full-atom values): 15348 Å² total; per-residue (Å²): 63,36,44,49,49,51,91,54,49,66,80,70,36,82,45,72,67,44,40,49,51,46,54,46,66,72,70,56,77,67,88,79,59,66,74,41,83,43,72,74,54,69,93,56,28,35,33,32,36,46,72,50,62,30,35,56,71,90,76,49,61,36,33,30,26,75,55,36,30,41,34,45,32,23,70,37,50,63,27,24,32,34,31,33,50,45,92,75,42,44,78,72,38,71,76,36,78,88,77,40,34,32,34,40,45,75,70,76,40,28,37,36,52,34,36,54,56,13,27,37,38,31,45,48,56,28,24,34,25,65,48,20,35,72,89,58,74,45,68,32,35,31,40,37,36,35,40,57,113,63,35,45,48,50,51,92,53,47,65,82,70,36,81,46,72,68,43,40,50,50,45,53,47,64,74,71,56,75,67,89,77,58,67,74,41,83,43,73,76,54,68,94,58,29,35,32,31,35,46,72,50,61,31,34,56,72,88,76,48,61,37,31,28,28,76,56,36,30,40,34,46,34,24,71,37,48,62,27,25,34,33,31,31,50,46,90,75,44,42,78,73,39,71,77,35,78,90,77,39,34,31,34,40,45,76,70,77,39,27,37,38,54,35,36,56,57,13,27,37,38,31,46,50,55,27,23,34,26,65,48,20,35,73,90,58,74,45,68,31,34,32,41,36,38,34,41,59,114

InterPro domains:
  IPR004375 NanQ anomerase/TabA/YiaL family [PF04074] (1-147)
  IPR004375 NanQ anomerase/TabA/YiaL family [PTHR34986] (1-149)
  IPR004375 NanQ anomerase/TabA/YiaL family [TIGR00022] (1-149)
  IPR037012 NanQ anomerase/TabA/YiaL superfamily [G3DSA:2.60.120.370] (1-149)

Nearest PDB structures (foldseek):
  1s4c-assembly2_B  TM=8.601E-01  e=1.039E-11  Haemophilus influenzae
  1s4c-assembly1_A  TM=8.546E-01  e=1.186E-10  Haemophilus influenzae
  4tsd-assembly1_A  TM=8.663E-01  e=5.395E-10  Helicobacter pylori 26695
  1s4c-assembly2_C  TM=8.253E-01  e=3.140E-10  Haemophilus influenzae
  4diq-assembly1_A  TM=5.731E-01  e=5.726E-03  Homo sapiens